Protein AF-A0A6I4ZWT9-F1 (afdb_monomer_lite)

Sequence (231 aa):
MSLKNWKNHFLTFEFEIYEKYSEQIEHFLIKQLSDINSRIDNHIRDLGINDEQEIESLYESMFEEDQENFRNEFPYILRKSLFLTIYAKLEEKLYMYCNYFNNKEGKQIYRNGRDRGLKSYQKYLENYIEFPSHTKEWKSIEHFIVIRNYLIHGGTNLIVKEDNQKILNALKQFPKLIKLSTMTKYGNSPDSMFTFHLNENFCKKFIEYATNLIIMVDEEVEIYDKNLSLK

pLDDT: mean 88.26, std 12.24, range [47.78, 98.25]

Radius of gyration: 23.24 Å; chains: 1; bounding box: 58×49×71 Å

Organism: NCBI:txid462910

Secondary structure (DSSP, 8-state):
--HHHHHHHHHHHHHHHHHHHHHHHHHHHHHHHHHHHHHHHHHHHHHT---HHHHHHHHHHHTHHHHHIIIIIHHHHHHHHHHHHHHHHHHHHHHHHHHHHHHHS----S--TTS-SHHHHHHHHTTTS---TTSHHHHHHHHHHHHHHHHHHS-S--EEETT-HHHHHHHHT-TTTEEEEEEPP-SS--S-EEEEEE-TTHHHHHHHHHHHHHHHHHHHHHHHHHHHHT-

Foldseek 3Di:
DDPLVVVLCVLQVVLVVLLVVLVVLVVVLVVQLVVLVVVLVVVCVVVVPPDPVVSVVCCVPPPVVSNCCSVAVSLQVVLLVSLLVVQVVLQVLLVVVLVVVCVVVVPPPPDDPPQGHDVSSQVSLVVQFPQPCVDPLNVLVVLVVLVNVCSVPVPSFQKDWPVPVSNVVSQVVCCVQKDKDWDDDDDDDPITIIHIGGDSCNSVVNSVSSSVSSSVSVVRVVVSVVVVVVD

Structure (mmCIF, N/CA/C/O backbone):
data_AF-A0A6I4ZWT9-F1
#
_entry.id   AF-A0A6I4ZWT9-F1
#
loop_
_atom_site.group_PDB
_atom_site.id
_atom_site.type_symbol
_atom_site.label_atom_id
_atom_site.label_alt_id
_atom_site.label_comp_id
_atom_site.label_asym_id
_atom_site.label_entity_id
_atom_site.label_seq_id
_atom_site.pdbx_PDB_ins_code
_atom_site.Cartn_x
_atom_site.Cartn_y
_atom_site.Cartn_z
_atom_site.occupancy
_atom_site.B_iso_or_equiv
_atom_site.auth_seq_id
_atom_site.auth_comp_id
_atom_site.auth_asym_id
_atom_site.auth_atom_id
_atom_site.pdbx_PDB_model_num
ATOM 1 N N . MET A 1 1 ? 4.728 -21.654 21.073 1.00 54.97 1 MET A N 1
ATOM 2 C CA . MET A 1 1 ? 4.045 -20.471 20.499 1.00 54.97 1 MET A CA 1
ATOM 3 C C . MET A 1 1 ? 2.881 -20.124 21.421 1.00 54.97 1 MET A C 1
ATOM 5 O O . MET A 1 1 ? 2.159 -21.042 21.782 1.00 54.97 1 MET A O 1
ATOM 9 N N . SER A 1 2 ? 2.758 -18.882 21.903 1.00 73.12 2 SER A N 1
ATOM 10 C CA . SER A 1 2 ? 1.715 -18.498 22.877 1.00 73.12 2 SER A CA 1
ATOM 11 C C . SER A 1 2 ? 0.337 -18.331 22.211 1.00 73.12 2 SER A C 1
ATOM 13 O O . SER A 1 2 ? 0.262 -18.123 21.002 1.00 73.12 2 SER A O 1
ATOM 15 N N . LEU A 1 3 ? -0.754 -18.381 22.989 1.00 63.00 3 LEU A N 1
ATOM 16 C CA . LEU A 1 3 ? -2.124 -18.136 22.499 1.00 63.00 3 LEU A CA 1
ATOM 17 C C . LEU A 1 3 ? -2.266 -16.739 21.859 1.00 63.00 3 LEU A C 1
ATOM 19 O O . LEU A 1 3 ? -2.900 -16.600 20.816 1.00 63.00 3 LEU A O 1
ATOM 23 N N . LYS A 1 4 ? -1.594 -15.729 22.434 1.00 68.69 4 LYS A N 1
ATOM 24 C CA . LYS A 1 4 ? -1.521 -14.366 21.879 1.00 68.69 4 LYS A CA 1
ATOM 25 C C . LYS A 1 4 ? -0.898 -14.360 20.477 1.00 68.69 4 LYS A C 1
ATOM 27 O O . LYS A 1 4 ? -1.411 -13.704 19.579 1.00 68.69 4 LYS A O 1
ATOM 32 N N . ASN A 1 5 ? 0.150 -15.156 20.258 1.00 68.06 5 ASN A N 1
ATOM 33 C CA . ASN A 1 5 ? 0.797 -15.246 18.947 1.00 68.06 5 ASN A CA 1
ATOM 34 C C . ASN A 1 5 ? -0.107 -15.909 17.894 1.00 68.06 5 ASN A C 1
ATOM 36 O O . ASN A 1 5 ? -0.072 -15.504 16.739 1.00 68.06 5 ASN A O 1
ATOM 40 N N . TRP A 1 6 ? -0.932 -16.889 18.280 1.00 68.12 6 TRP A N 1
ATOM 41 C CA . TRP A 1 6 ? -1.900 -17.520 17.372 1.00 68.12 6 TRP A CA 1
ATOM 42 C C . TRP A 1 6 ? -3.031 -16.575 16.970 1.00 68.12 6 TRP A C 1
ATOM 44 O O . TRP A 1 6 ? -3.396 -16.524 15.796 1.00 68.12 6 TRP A O 1
ATOM 54 N N . LYS A 1 7 ? -3.563 -15.807 17.927 1.00 73.00 7 LYS A N 1
ATOM 55 C CA . LYS A 1 7 ? -4.606 -14.813 17.654 1.00 73.00 7 LYS A CA 1
ATOM 56 C C . LYS A 1 7 ? -4.090 -13.729 16.707 1.00 73.00 7 LYS A C 1
ATOM 58 O O . LYS A 1 7 ? -4.718 -13.482 15.681 1.00 73.00 7 LYS A O 1
ATOM 63 N N . ASN A 1 8 ? -2.921 -13.159 17.006 1.00 75.81 8 ASN A N 1
ATOM 64 C CA . ASN A 1 8 ? -2.298 -12.152 16.148 1.00 75.81 8 ASN A CA 1
ATOM 65 C C . ASN A 1 8 ? -2.076 -12.699 14.738 1.00 75.81 8 ASN A C 1
ATOM 67 O O . ASN A 1 8 ? -2.491 -12.063 13.780 1.00 75.81 8 ASN A O 1
ATOM 71 N N . HIS A 1 9 ? -1.530 -13.912 14.617 1.00 72.75 9 HIS A N 1
ATOM 72 C CA . HIS A 1 9 ? -1.339 -14.543 13.316 1.00 72.75 9 HIS A CA 1
ATOM 73 C C . HIS A 1 9 ? -2.655 -14.689 12.537 1.00 72.75 9 HIS A C 1
ATOM 75 O O . HIS A 1 9 ? -2.709 -14.333 11.368 1.00 72.75 9 HIS A O 1
ATOM 81 N N . PHE A 1 10 ? -3.748 -15.131 13.167 1.00 78.00 10 PHE A N 1
ATOM 82 C CA . PHE A 1 10 ? -5.041 -15.240 12.479 1.00 78.00 10 PHE A CA 1
ATOM 83 C C . PHE A 1 10 ? -5.603 -13.875 12.044 1.00 78.00 10 PHE A C 1
ATOM 85 O O . PHE A 1 10 ? -6.181 -13.753 10.963 1.00 78.00 10 PHE A O 1
ATOM 92 N N . LEU A 1 11 ? -5.412 -12.835 12.859 1.00 79.44 11 LEU A N 1
ATOM 93 C CA . LEU A 1 11 ? -5.842 -11.472 12.534 1.00 79.44 11 LEU A CA 1
ATOM 94 C C . LEU A 1 11 ? -5.085 -10.899 11.332 1.00 79.44 11 LEU A C 1
ATOM 96 O O . LEU A 1 11 ? -5.681 -10.182 10.521 1.00 79.44 11 LEU A O 1
ATOM 100 N N . THR A 1 12 ? -3.796 -11.226 11.213 1.00 87.44 12 THR A N 1
ATOM 101 C CA . THR A 1 12 ? -2.868 -10.617 10.252 1.00 87.44 12 THR A CA 1
ATOM 102 C C . THR A 1 12 ? -2.533 -11.515 9.066 1.00 87.44 12 THR A C 1
ATOM 104 O O . THR A 1 12 ? -1.893 -11.052 8.127 1.00 87.44 12 THR A O 1
ATOM 107 N N . PHE A 1 13 ? -3.002 -12.763 9.051 1.00 90.44 13 PHE A N 1
ATOM 108 C CA . PHE A 1 13 ? -2.697 -13.757 8.018 1.00 90.44 13 PHE A CA 1
ATOM 109 C C . PHE A 1 13 ? -2.942 -13.250 6.589 1.00 90.44 13 PHE A C 1
ATOM 111 O O . PHE A 1 13 ? -2.143 -13.475 5.685 1.00 90.44 13 PHE A O 1
ATOM 118 N N . GLU A 1 14 ? -4.031 -12.515 6.370 1.00 90.38 14 GLU A N 1
ATOM 119 C CA . GLU A 1 14 ? -4.341 -11.965 5.047 1.00 90.38 14 GLU A CA 1
ATOM 120 C C . GLU A 1 14 ? -3.332 -10.888 4.621 1.00 90.38 14 GLU A C 1
ATOM 122 O O . GLU A 1 14 ? -2.971 -10.815 3.449 1.00 90.38 14 GLU A O 1
ATOM 127 N N . PHE A 1 15 ? -2.820 -10.093 5.563 1.00 94.81 15 PHE A N 1
ATOM 128 C CA . PHE A 1 15 ? -1.746 -9.138 5.295 1.00 94.81 15 PHE A CA 1
ATOM 129 C C . PHE A 1 15 ? -0.416 -9.838 4.990 1.00 94.81 15 PHE A C 1
ATOM 131 O O . PHE A 1 15 ? 0.284 -9.404 4.079 1.00 94.81 15 PHE A O 1
ATOM 138 N N . GLU A 1 16 ? -0.114 -10.959 5.653 1.00 94.69 16 GLU A N 1
ATOM 139 C CA . GLU A 1 16 ? 1.051 -11.796 5.325 1.00 94.69 16 GLU A CA 1
ATOM 140 C C . GLU A 1 16 ? 0.955 -12.375 3.900 1.00 94.69 16 GLU A C 1
ATOM 142 O O . GLU A 1 16 ? 1.957 -12.467 3.187 1.00 94.69 16 GLU A O 1
ATOM 147 N N . ILE A 1 17 ? -0.250 -12.748 3.448 1.00 95.69 17 ILE A N 1
ATOM 148 C CA . ILE A 1 17 ? -0.476 -13.170 2.056 1.00 95.69 17 ILE A CA 1
ATOM 149 C C . ILE A 1 17 ? -0.174 -12.019 1.095 1.00 95.69 17 ILE A C 1
ATOM 151 O O . ILE A 1 17 ? 0.531 -12.225 0.107 1.00 95.69 17 ILE A O 1
ATOM 155 N N . TYR A 1 18 ? -0.675 -10.811 1.371 1.00 97.25 18 TYR A N 1
ATOM 156 C CA . TYR A 1 18 ? -0.401 -9.655 0.515 1.00 97.25 18 TYR A CA 1
ATOM 157 C C . TYR A 1 18 ? 1.073 -9.257 0.505 1.00 97.25 18 TYR A C 1
ATOM 159 O O . TYR A 1 18 ? 1.563 -8.799 -0.524 1.00 97.25 18 TYR A O 1
ATOM 167 N N . GLU A 1 19 ? 1.790 -9.456 1.608 1.00 96.81 19 GLU A N 1
ATOM 168 C CA . GLU A 1 19 ? 3.230 -9.218 1.669 1.00 96.81 19 GLU A CA 1
ATOM 169 C C . GLU A 1 19 ? 3.982 -10.181 0.746 1.00 96.81 19 GLU A C 1
ATOM 171 O O . GLU A 1 19 ? 4.740 -9.738 -0.119 1.00 96.81 19 GLU A O 1
ATOM 176 N N . LYS A 1 20 ? 3.684 -11.484 0.835 1.00 97.06 20 LYS A N 1
ATOM 177 C CA . LYS A 1 20 ? 4.238 -12.498 -0.078 1.00 97.06 20 LYS A CA 1
ATOM 178 C C . LYS A 1 20 ? 3.868 -12.222 -1.532 1.00 97.06 20 LYS A C 1
ATOM 180 O O . LYS A 1 20 ? 4.691 -12.390 -2.427 1.00 97.06 20 LYS A O 1
ATOM 185 N N . TYR A 1 21 ? 2.638 -11.787 -1.787 1.00 97.81 21 TYR A N 1
ATOM 186 C CA . TYR A 1 21 ? 2.208 -11.435 -3.135 1.00 97.81 21 TYR A CA 1
ATOM 187 C C . TYR A 1 21 ? 2.941 -10.193 -3.665 1.00 97.81 21 TYR A C 1
ATOM 189 O O . TYR A 1 21 ? 3.355 -10.178 -4.823 1.00 97.81 21 TYR A O 1
ATOM 197 N N . SER A 1 22 ? 3.195 -9.194 -2.811 1.00 97.38 22 SER A N 1
ATOM 198 C CA . SER A 1 22 ? 4.056 -8.055 -3.146 1.00 97.38 22 SER A CA 1
ATOM 199 C C . SER A 1 22 ? 5.443 -8.529 -3.571 1.00 97.38 22 SER A C 1
ATOM 201 O O . SER A 1 22 ? 5.968 -8.050 -4.565 1.00 97.38 22 SER A O 1
ATOM 203 N N . GLU A 1 23 ? 6.034 -9.489 -2.860 1.00 97.50 23 GLU A N 1
ATOM 204 C CA . GLU A 1 23 ? 7.345 -10.051 -3.210 1.00 97.50 23 GLU A CA 1
ATOM 205 C C . GLU A 1 23 ? 7.340 -10.778 -4.549 1.00 97.50 23 GLU A C 1
ATOM 207 O O . GLU A 1 23 ? 8.268 -10.620 -5.341 1.00 97.50 23 GLU A O 1
ATOM 212 N N . GLN A 1 24 ? 6.287 -11.546 -4.821 1.00 98.12 24 GLN A N 1
ATOM 213 C CA . GLN A 1 24 ? 6.135 -12.254 -6.089 1.00 98.12 24 GLN A CA 1
ATOM 214 C C . GLN A 1 24 ? 5.988 -11.295 -7.271 1.00 98.12 24 GLN A C 1
ATOM 216 O O . GLN A 1 24 ? 6.585 -11.550 -8.314 1.00 98.12 24 GLN A O 1
ATOM 221 N N . ILE A 1 25 ? 5.255 -10.187 -7.107 1.00 97.75 25 ILE A N 1
ATOM 222 C CA . ILE A 1 25 ? 5.159 -9.129 -8.124 1.00 97.75 25 ILE A CA 1
ATOM 223 C C . ILE A 1 25 ? 6.548 -8.582 -8.456 1.00 97.75 25 ILE A C 1
ATOM 225 O O . ILE A 1 25 ? 6.915 -8.513 -9.626 1.00 97.75 25 ILE A O 1
ATOM 229 N N . GLU A 1 26 ? 7.338 -8.228 -7.445 1.00 97.38 26 GLU A N 1
ATOM 230 C CA . GLU A 1 26 ? 8.659 -7.636 -7.674 1.00 97.38 26 GLU A CA 1
ATOM 231 C C . GLU A 1 26 ? 9.642 -8.645 -8.271 1.00 97.38 26 GLU A C 1
ATOM 233 O O . GLU A 1 26 ? 10.381 -8.319 -9.198 1.00 97.38 26 GLU A O 1
ATOM 238 N N . HIS A 1 27 ? 9.608 -9.898 -7.811 1.00 97.81 27 HIS A N 1
ATOM 239 C CA . HIS A 1 27 ? 10.409 -10.967 -8.402 1.00 97.81 27 HIS A CA 1
ATOM 240 C C . HIS A 1 27 ? 10.048 -11.199 -9.874 1.00 97.81 27 HIS A C 1
ATOM 242 O O . HIS A 1 27 ? 10.938 -11.336 -10.712 1.00 97.81 27 HIS A O 1
ATOM 248 N N . PHE A 1 28 ? 8.752 -11.210 -10.197 1.00 97.94 28 PHE A N 1
ATOM 249 C CA . PHE A 1 28 ? 8.268 -11.327 -11.568 1.00 97.94 28 PHE A CA 1
ATOM 250 C C . PHE A 1 28 ? 8.776 -10.175 -12.443 1.00 97.94 28 PHE A C 1
ATOM 252 O O . PHE A 1 28 ? 9.356 -10.430 -13.493 1.00 97.94 28 PHE A O 1
ATOM 259 N N . LEU A 1 29 ? 8.635 -8.925 -11.992 1.00 96.69 29 LEU A N 1
ATOM 260 C CA . LEU A 1 29 ? 9.088 -7.743 -12.733 1.00 96.69 29 LEU A CA 1
ATOM 261 C C . LEU A 1 29 ? 10.600 -7.765 -12.995 1.00 96.69 29 LEU A C 1
ATOM 263 O O . LEU A 1 29 ? 11.032 -7.557 -14.127 1.00 96.69 29 LEU A O 1
ATOM 267 N N . ILE A 1 30 ? 11.400 -8.075 -11.969 1.00 96.62 30 ILE A N 1
ATOM 268 C CA . ILE A 1 30 ? 12.862 -8.175 -12.089 1.00 96.62 30 ILE A CA 1
ATOM 269 C C . ILE A 1 30 ? 13.247 -9.271 -13.081 1.00 96.62 30 ILE A C 1
ATOM 271 O O . ILE A 1 30 ? 14.103 -9.054 -13.939 1.00 96.62 30 ILE A O 1
ATOM 275 N N . LYS A 1 31 ? 12.610 -10.443 -12.982 1.00 97.75 31 LYS A N 1
ATOM 276 C CA . LYS A 1 31 ? 12.879 -11.562 -13.882 1.00 97.75 31 LYS A CA 1
ATOM 277 C C . LYS A 1 31 ? 12.552 -11.200 -15.329 1.00 97.75 31 LYS A C 1
ATOM 279 O O . LYS A 1 31 ? 13.390 -11.400 -16.196 1.00 97.75 31 LYS A O 1
ATOM 284 N N . GLN A 1 32 ? 11.380 -10.621 -15.583 1.00 97.50 32 GLN A N 1
ATOM 285 C CA . GLN A 1 32 ? 10.973 -10.238 -16.934 1.00 97.50 32 GLN A CA 1
ATOM 286 C C . GLN A 1 32 ? 11.921 -9.204 -17.548 1.00 97.50 32 GLN A C 1
ATOM 288 O O . GLN A 1 32 ? 12.320 -9.357 -18.699 1.00 97.50 32 GLN A O 1
ATOM 293 N N . LEU A 1 33 ? 12.340 -8.198 -16.777 1.00 95.38 33 LEU A N 1
ATOM 294 C CA . LEU A 1 33 ? 13.304 -7.207 -17.252 1.00 95.38 33 LEU A CA 1
ATOM 295 C C . LEU A 1 33 ? 14.679 -7.838 -17.536 1.00 95.38 33 LEU A C 1
ATOM 297 O O . LEU A 1 33 ? 15.310 -7.529 -18.544 1.00 95.38 33 LEU A O 1
ATOM 301 N N . SER A 1 34 ? 15.124 -8.765 -16.683 1.00 96.94 34 SER A N 1
ATOM 302 C CA . SER A 1 34 ? 16.359 -9.532 -16.892 1.00 96.94 34 SER A CA 1
ATOM 303 C C . SER A 1 34 ? 16.297 -10.402 -18.152 1.00 96.94 34 SER A C 1
ATOM 305 O O . SER A 1 34 ? 17.274 -10.477 -18.899 1.00 96.94 34 SER A O 1
ATOM 307 N N . ASP A 1 35 ? 15.159 -11.052 -18.400 1.00 96.88 35 ASP A N 1
ATOM 308 C CA . ASP A 1 35 ? 14.941 -11.892 -19.579 1.00 96.88 35 ASP A CA 1
ATOM 309 C C . ASP A 1 35 ? 14.930 -11.040 -20.862 1.00 96.88 35 ASP A C 1
ATOM 311 O O . ASP A 1 35 ? 15.517 -11.440 -21.868 1.00 96.88 35 ASP A O 1
ATOM 315 N N . ILE A 1 36 ? 14.333 -9.841 -20.826 1.00 94.88 36 ILE A N 1
ATOM 316 C CA . ILE A 1 36 ? 14.367 -8.878 -21.942 1.00 94.88 36 ILE A CA 1
ATOM 317 C C . ILE A 1 36 ? 15.802 -8.426 -22.228 1.00 94.88 36 ILE A C 1
ATOM 319 O O . ILE A 1 36 ? 16.245 -8.522 -23.370 1.00 94.88 36 ILE A O 1
ATOM 323 N N . ASN A 1 37 ? 16.554 -8.010 -21.205 1.00 93.62 37 ASN A N 1
ATOM 324 C CA . ASN A 1 37 ? 17.956 -7.606 -21.369 1.00 93.62 37 ASN A CA 1
ATOM 325 C C . ASN A 1 37 ? 18.806 -8.736 -21.963 1.00 93.62 37 ASN A C 1
ATOM 327 O O . ASN A 1 37 ? 19.561 -8.522 -22.904 1.00 93.62 37 ASN A O 1
ATOM 331 N N . SER A 1 38 ? 18.606 -9.968 -21.489 1.00 95.94 38 SER A N 1
ATOM 332 C CA . SER A 1 38 ? 19.310 -11.137 -22.025 1.00 95.94 38 SER A CA 1
ATOM 333 C C . SER A 1 38 ? 18.956 -11.411 -23.492 1.00 95.94 38 SER A C 1
ATOM 335 O O . SER A 1 38 ? 19.814 -11.828 -24.268 1.00 95.94 38 SER A O 1
ATOM 337 N N . ARG A 1 39 ? 17.698 -11.185 -23.902 1.00 93.81 39 ARG A N 1
ATOM 338 C CA . ARG A 1 39 ? 17.281 -11.303 -25.310 1.00 93.81 39 ARG A CA 1
ATOM 339 C C . ARG A 1 39 ? 17.950 -10.249 -26.186 1.00 93.81 39 ARG A C 1
ATOM 341 O O . ARG A 1 39 ? 18.382 -10.604 -27.278 1.00 93.81 39 ARG A O 1
ATOM 348 N N . ILE A 1 40 ? 18.061 -9.011 -25.706 1.00 92.94 40 ILE A N 1
ATOM 349 C CA . ILE A 1 40 ? 18.766 -7.927 -26.405 1.00 92.94 40 ILE A CA 1
ATOM 350 C C . ILE A 1 40 ? 20.235 -8.309 -26.610 1.00 92.94 40 ILE A C 1
ATOM 352 O O . ILE A 1 40 ? 20.698 -8.357 -27.748 1.00 92.94 40 ILE A O 1
ATOM 356 N N . ASP A 1 41 ? 20.934 -8.682 -25.535 1.00 93.62 41 ASP A N 1
ATOM 357 C CA . ASP A 1 41 ? 22.356 -9.045 -25.579 1.00 93.62 41 ASP A CA 1
ATOM 358 C C . ASP A 1 41 ? 22.634 -10.225 -26.520 1.00 93.62 41 ASP A C 1
ATOM 360 O O . ASP A 1 41 ? 23.619 -10.229 -27.264 1.00 93.62 41 ASP A O 1
ATOM 364 N N . ASN A 1 42 ? 21.767 -11.242 -26.4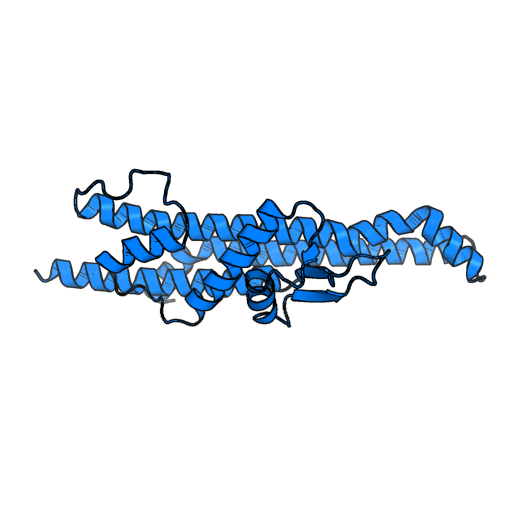98 1.00 94.62 42 ASN A N 1
ATOM 365 C CA . ASN A 1 42 ? 21.882 -12.384 -27.401 1.00 94.62 42 ASN A CA 1
ATOM 366 C C . ASN A 1 42 ? 21.645 -11.969 -28.855 1.00 94.62 42 ASN A C 1
ATOM 368 O O . ASN A 1 42 ? 22.385 -12.407 -29.726 1.00 94.62 42 ASN A O 1
ATOM 372 N N . HIS A 1 43 ? 20.674 -11.094 -29.122 1.00 93.19 43 HIS A N 1
ATOM 373 C CA . HIS A 1 43 ? 20.383 -10.655 -30.485 1.00 93.19 43 HIS A CA 1
ATOM 374 C C . HIS A 1 43 ? 21.514 -9.807 -31.078 1.00 93.19 43 HIS A C 1
ATOM 376 O O . HIS A 1 43 ? 21.920 -10.042 -32.214 1.00 93.19 43 HIS A O 1
ATOM 382 N N . ILE A 1 44 ? 22.083 -8.888 -30.287 1.00 93.56 44 ILE A N 1
ATOM 383 C CA . ILE A 1 44 ? 23.275 -8.110 -30.664 1.00 93.56 44 ILE A CA 1
ATOM 384 C C . ILE A 1 44 ? 24.426 -9.057 -31.028 1.00 93.56 44 ILE A C 1
ATOM 386 O O . ILE A 1 44 ? 25.067 -8.899 -32.069 1.00 93.56 44 ILE A O 1
ATOM 390 N N . ARG A 1 45 ? 24.659 -10.083 -30.199 1.00 94.56 45 ARG A N 1
ATOM 391 C CA . ARG A 1 45 ? 25.720 -11.074 -30.417 1.00 94.56 45 ARG A CA 1
ATOM 392 C C . ARG A 1 45 ? 25.484 -11.935 -31.656 1.00 94.56 45 ARG A C 1
ATOM 394 O O . ARG A 1 45 ? 26.421 -12.129 -32.425 1.00 94.56 45 ARG A O 1
ATOM 401 N N . ASP A 1 46 ? 24.271 -12.448 -31.840 1.00 94.94 46 ASP A N 1
ATOM 402 C CA . ASP A 1 46 ? 23.915 -13.343 -32.947 1.00 94.94 46 ASP A CA 1
ATOM 403 C C . ASP A 1 46 ? 23.998 -12.632 -34.303 1.00 94.94 46 ASP A C 1
ATOM 405 O O . ASP A 1 46 ? 24.399 -13.236 -35.299 1.00 94.94 46 ASP A O 1
ATOM 409 N N . LEU A 1 47 ? 23.669 -11.337 -34.337 1.00 93.19 47 LEU A N 1
ATOM 410 C CA . LEU A 1 47 ? 23.808 -10.495 -35.525 1.00 93.19 47 LEU A CA 1
ATOM 411 C C . LEU A 1 47 ? 25.235 -9.963 -35.727 1.00 93.19 47 LEU A C 1
ATOM 413 O O . LEU A 1 47 ? 25.535 -9.412 -36.784 1.00 93.19 47 LEU A O 1
ATOM 417 N N . GLY A 1 48 ? 26.124 -10.133 -34.744 1.00 93.12 48 GLY A N 1
ATOM 418 C CA . GLY A 1 48 ? 27.486 -9.603 -34.794 1.00 93.12 48 GLY A CA 1
ATOM 419 C C . GLY A 1 48 ? 27.537 -8.074 -34.840 1.00 93.12 48 GLY A C 1
ATOM 420 O O . GLY A 1 48 ? 28.495 -7.518 -35.384 1.00 93.12 48 GLY A O 1
ATOM 421 N N . ILE A 1 49 ? 26.517 -7.404 -34.296 1.00 91.94 49 ILE A N 1
ATOM 422 C CA . ILE A 1 49 ? 26.434 -5.944 -34.266 1.00 91.94 49 ILE A CA 1
ATOM 423 C C . ILE A 1 49 ? 27.460 -5.430 -33.258 1.00 91.94 49 ILE A C 1
ATOM 425 O O . ILE A 1 49 ? 27.461 -5.825 -32.094 1.00 91.94 49 ILE A O 1
ATOM 429 N N . ASN A 1 50 ? 28.336 -4.540 -33.714 1.00 89.56 50 ASN A N 1
ATOM 430 C CA . ASN A 1 50 ? 29.323 -3.867 -32.865 1.00 89.56 50 ASN A CA 1
ATOM 431 C C . ASN A 1 50 ? 29.214 -2.337 -32.945 1.00 89.56 50 ASN A C 1
ATOM 433 O O . ASN A 1 50 ? 29.949 -1.641 -32.247 1.00 89.56 50 ASN A O 1
ATOM 437 N N . ASP A 1 51 ? 28.337 -1.828 -33.812 1.00 94.00 51 ASP A N 1
ATOM 438 C CA . ASP A 1 51 ? 28.084 -0.404 -33.978 1.00 94.00 51 ASP A CA 1
ATOM 439 C C . ASP A 1 51 ? 26.976 0.064 -33.024 1.00 94.00 51 ASP A C 1
ATOM 441 O O . ASP A 1 51 ? 25.934 -0.577 -32.893 1.00 94.00 51 ASP A O 1
ATOM 445 N N . GLU A 1 52 ? 27.211 1.182 -32.338 1.00 91.38 52 GLU A N 1
ATOM 446 C CA . GLU A 1 52 ? 26.302 1.709 -31.315 1.00 91.38 52 GLU A CA 1
ATOM 447 C C . GLU A 1 52 ? 24.973 2.202 -31.911 1.00 91.38 52 GLU A C 1
ATOM 449 O O . GLU A 1 52 ? 23.928 2.012 -31.292 1.00 91.38 52 GLU A O 1
ATOM 454 N N . GLN A 1 53 ? 24.982 2.753 -33.132 1.00 93.06 53 GLN A N 1
ATOM 455 C CA . GLN A 1 53 ? 23.761 3.231 -33.794 1.00 93.06 53 GLN A CA 1
ATOM 456 C C . GLN A 1 53 ? 22.888 2.062 -34.257 1.00 93.06 53 GLN A C 1
ATOM 458 O O . GLN A 1 53 ? 21.662 2.125 -34.169 1.00 93.06 53 GLN A O 1
ATOM 463 N N . GLU A 1 54 ? 23.505 0.971 -34.714 1.00 91.44 54 GLU A N 1
ATOM 464 C CA . GLU A 1 54 ? 22.785 -0.266 -35.034 1.00 91.44 54 GLU A CA 1
ATOM 465 C C . GLU A 1 54 ? 22.166 -0.912 -33.782 1.00 91.44 54 GLU A C 1
ATOM 467 O O . GLU A 1 54 ? 21.040 -1.410 -33.847 1.00 91.44 54 GLU A O 1
ATOM 472 N N . ILE A 1 55 ? 22.852 -0.863 -32.631 1.00 91.19 55 ILE A N 1
ATOM 473 C CA . ILE A 1 55 ? 22.305 -1.331 -31.344 1.00 91.19 55 ILE A CA 1
ATOM 474 C C . ILE A 1 55 ? 21.104 -0.480 -30.921 1.00 91.19 55 ILE A C 1
ATOM 476 O O . ILE A 1 55 ? 20.078 -1.035 -30.523 1.00 91.19 55 ILE A O 1
ATOM 480 N N . GLU A 1 56 ? 21.213 0.846 -31.009 1.00 91.38 56 GLU A N 1
ATOM 481 C CA . GLU A 1 56 ? 20.128 1.768 -30.659 1.00 91.38 56 GLU A CA 1
ATOM 482 C C . GLU A 1 56 ? 18.909 1.563 -31.570 1.00 91.38 56 GLU A C 1
ATOM 484 O O . GLU A 1 56 ? 17.796 1.376 -31.082 1.00 91.38 56 GLU A O 1
ATOM 489 N N . SER A 1 57 ? 19.115 1.456 -32.886 1.00 91.88 57 SER A N 1
ATOM 490 C CA . SER A 1 57 ? 18.029 1.188 -33.836 1.00 91.88 57 SER A CA 1
ATOM 491 C C . SER A 1 57 ? 17.359 -0.173 -33.601 1.00 91.88 57 SER A C 1
ATOM 493 O O . SER A 1 57 ? 16.132 -0.295 -33.695 1.00 91.88 57 SER A O 1
ATOM 495 N N . LEU A 1 58 ? 18.133 -1.208 -33.259 1.00 89.81 58 LEU A N 1
ATOM 496 C CA . LEU A 1 58 ? 17.592 -2.509 -32.868 1.00 89.81 58 LEU A CA 1
ATOM 497 C C . LEU A 1 58 ? 16.750 -2.403 -31.589 1.00 89.81 58 LEU A C 1
ATOM 499 O O . LEU A 1 58 ? 15.661 -2.975 -31.512 1.00 89.81 58 LEU A O 1
ATOM 503 N N . TYR A 1 59 ? 17.253 -1.683 -30.587 1.00 90.50 59 TYR A N 1
ATOM 504 C CA . TYR A 1 59 ? 16.549 -1.452 -29.333 1.00 90.50 59 TYR A CA 1
ATOM 505 C C . TYR A 1 59 ? 15.197 -0.769 -29.574 1.00 90.50 59 TYR A C 1
ATOM 507 O O . TYR A 1 59 ? 14.169 -1.325 -29.184 1.00 90.50 59 TYR A O 1
ATOM 515 N N . GLU A 1 60 ? 15.189 0.367 -30.274 1.00 91.88 60 GLU A N 1
ATOM 516 C CA . GLU A 1 60 ? 13.976 1.132 -30.599 1.00 91.88 60 GLU A CA 1
ATOM 517 C C . GLU A 1 60 ? 12.961 0.288 -31.382 1.00 91.88 60 GLU A C 1
ATOM 519 O O . GLU A 1 60 ? 11.769 0.278 -31.084 1.00 91.88 60 GLU A O 1
ATOM 524 N N . SER A 1 61 ? 13.427 -0.478 -32.372 1.00 90.75 61 SER A N 1
ATOM 525 C CA . SER A 1 61 ? 12.531 -1.221 -33.263 1.00 90.75 61 SER A CA 1
ATOM 526 C C . SER A 1 61 ? 11.950 -2.504 -32.665 1.00 90.75 61 SER A C 1
ATOM 528 O O . SER A 1 61 ? 10.880 -2.935 -33.101 1.00 90.75 61 SER A O 1
ATOM 530 N N . MET A 1 62 ? 12.636 -3.143 -31.711 1.00 89.50 62 MET A N 1
ATOM 531 C CA . MET A 1 62 ? 12.270 -4.491 -31.256 1.00 89.50 62 MET A CA 1
ATOM 532 C C . MET A 1 62 ? 12.035 -4.633 -29.754 1.00 89.50 62 MET A C 1
ATOM 534 O O . MET A 1 62 ? 11.379 -5.595 -29.349 1.00 89.50 62 MET A O 1
ATOM 538 N N . PHE A 1 63 ? 12.581 -3.743 -28.924 1.00 90.81 63 PHE A N 1
ATOM 539 C CA . PHE A 1 63 ? 12.656 -3.974 -27.478 1.00 90.81 63 PHE A CA 1
ATOM 540 C C . PHE A 1 63 ? 12.250 -2.783 -26.608 1.00 90.81 63 PHE A C 1
ATOM 542 O O . PHE A 1 63 ? 11.979 -2.996 -25.426 1.00 90.81 63 PHE A O 1
ATOM 549 N N . GLU A 1 64 ? 12.183 -1.568 -27.156 1.00 92.12 64 GLU A N 1
ATOM 550 C CA . GLU A 1 64 ? 11.843 -0.354 -26.407 1.00 92.12 64 GLU A CA 1
ATOM 551 C C . GLU A 1 64 ? 10.491 -0.479 -25.698 1.00 92.12 64 GLU A C 1
ATOM 553 O O . GLU A 1 64 ? 10.414 -0.246 -24.494 1.00 92.12 64 GLU A O 1
ATOM 558 N N . GLU A 1 65 ? 9.444 -0.916 -26.404 1.00 92.44 65 GLU A N 1
ATOM 559 C CA . GLU A 1 65 ? 8.102 -1.058 -25.826 1.00 92.44 65 GLU A CA 1
ATOM 560 C C . GLU A 1 65 ? 8.079 -2.068 -24.665 1.00 92.44 65 GLU A C 1
ATOM 562 O O . GLU A 1 65 ? 7.550 -1.776 -23.591 1.00 92.44 65 GLU A O 1
ATOM 567 N N . ASP A 1 66 ? 8.683 -3.246 -24.850 1.00 92.50 66 ASP A N 1
ATOM 568 C CA . ASP A 1 66 ? 8.773 -4.275 -23.809 1.00 92.50 66 ASP A CA 1
ATOM 569 C C . ASP A 1 66 ? 9.547 -3.753 -22.587 1.00 92.50 66 ASP A C 1
ATOM 571 O O . ASP A 1 66 ? 9.105 -3.917 -21.444 1.00 92.50 66 ASP A O 1
ATOM 575 N N . GLN A 1 67 ? 10.691 -3.096 -22.804 1.00 92.50 67 GLN A N 1
ATOM 576 C CA . GLN A 1 67 ? 11.471 -2.515 -21.715 1.00 92.50 67 GLN A CA 1
ATOM 577 C C . GLN A 1 67 ? 10.703 -1.426 -20.975 1.00 92.50 67 GLN A C 1
ATOM 579 O O . GLN A 1 67 ? 10.657 -1.456 -19.745 1.00 92.50 67 GLN A O 1
ATOM 584 N N . GLU A 1 68 ? 10.090 -0.488 -21.692 1.00 90.25 68 GLU A N 1
ATOM 585 C CA . GLU A 1 68 ? 9.340 0.615 -21.096 1.00 90.25 68 GLU A CA 1
ATOM 586 C C . GLU A 1 68 ? 8.155 0.088 -20.276 1.00 90.25 68 GLU 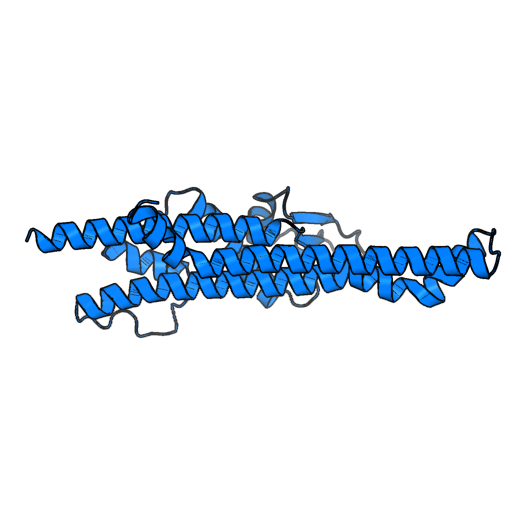A C 1
ATOM 588 O O . GLU A 1 68 ? 7.965 0.475 -19.116 1.00 90.25 68 GLU A O 1
ATOM 593 N N . ASN A 1 69 ? 7.432 -0.899 -20.813 1.00 92.69 69 ASN A N 1
ATOM 594 C CA . ASN A 1 69 ? 6.326 -1.548 -20.120 1.00 92.69 69 ASN A CA 1
ATOM 595 C C . ASN A 1 69 ? 6.773 -2.221 -18.815 1.00 92.69 69 ASN A C 1
ATOM 597 O O . ASN A 1 69 ? 6.170 -1.997 -17.763 1.00 92.69 69 ASN A O 1
ATOM 601 N N . PHE A 1 70 ? 7.841 -3.025 -18.835 1.00 93.69 70 PHE A N 1
ATOM 602 C CA . PHE A 1 70 ? 8.307 -3.733 -17.635 1.00 93.69 70 PHE A CA 1
ATOM 603 C C . PHE A 1 70 ? 9.089 -2.854 -16.656 1.00 93.69 70 PHE A C 1
ATOM 605 O O . PHE A 1 70 ? 9.165 -3.183 -15.469 1.00 93.69 70 PHE A O 1
ATOM 612 N N . ARG A 1 71 ? 9.638 -1.728 -17.113 1.00 90.69 71 ARG A N 1
ATOM 613 C CA . ARG A 1 71 ? 10.371 -0.780 -16.270 1.00 90.69 71 ARG A CA 1
ATOM 614 C C . ARG A 1 71 ? 9.454 0.223 -15.579 1.00 90.69 71 ARG A C 1
ATOM 616 O O . ARG A 1 71 ? 9.718 0.563 -14.423 1.00 90.69 71 ARG A O 1
ATOM 623 N N . ASN A 1 72 ? 8.395 0.674 -16.251 1.00 88.38 72 ASN A N 1
ATOM 624 C CA . ASN A 1 72 ? 7.578 1.796 -15.793 1.00 88.38 72 ASN A CA 1
ATOM 625 C C . ASN A 1 72 ? 6.092 1.434 -15.643 1.00 88.38 72 ASN A C 1
ATOM 627 O O . ASN A 1 72 ? 5.565 1.500 -14.526 1.00 88.38 72 ASN A O 1
ATOM 631 N N . GLU A 1 73 ? 5.428 1.006 -16.718 1.00 89.88 73 GLU A N 1
ATOM 632 C CA . GLU A 1 73 ? 3.963 0.860 -16.745 1.00 89.88 73 GLU A CA 1
ATOM 633 C C . GLU A 1 73 ? 3.449 -0.306 -15.887 1.00 89.88 73 GLU A C 1
ATOM 635 O O . GLU A 1 73 ? 2.604 -0.129 -15.003 1.00 89.88 73 GLU A O 1
ATOM 640 N N . PHE A 1 74 ? 3.981 -1.512 -16.081 1.00 94.06 74 PHE A N 1
ATOM 641 C CA . PHE A 1 74 ? 3.556 -2.696 -15.335 1.00 94.06 74 PHE A CA 1
ATOM 642 C C . PHE A 1 74 ? 3.889 -2.619 -13.843 1.00 94.06 74 PHE A C 1
ATOM 644 O O . PHE A 1 74 ? 2.989 -2.902 -13.044 1.00 94.06 74 PHE A O 1
ATOM 651 N N . PRO A 1 75 ? 5.094 -2.185 -13.411 1.00 93.69 75 PRO A N 1
ATOM 652 C CA . PRO A 1 75 ? 5.350 -1.931 -11.997 1.00 93.69 75 PRO A CA 1
ATOM 653 C C . PRO A 1 75 ? 4.332 -0.972 -11.385 1.00 93.69 75 PRO A C 1
ATOM 655 O O . PRO A 1 75 ? 3.815 -1.232 -10.297 1.00 93.69 75 PRO A O 1
ATOM 658 N N . TYR A 1 76 ? 3.994 0.111 -12.088 1.00 90.50 76 TYR A N 1
ATOM 659 C CA . TYR A 1 76 ? 2.993 1.059 -11.617 1.00 90.50 76 TYR A CA 1
ATOM 660 C C . TYR A 1 76 ? 1.615 0.405 -11.460 1.00 90.50 76 TYR A C 1
ATOM 662 O O . TYR A 1 76 ? 1.026 0.478 -10.376 1.00 90.50 76 TYR A O 1
ATOM 670 N N . ILE A 1 77 ? 1.114 -0.260 -12.504 1.00 92.19 77 ILE A N 1
ATOM 671 C CA . ILE A 1 77 ? -0.207 -0.902 -12.506 1.00 92.19 77 ILE A CA 1
ATOM 672 C C . ILE A 1 77 ? -0.304 -1.948 -11.394 1.00 92.19 77 ILE A C 1
ATOM 674 O O . ILE A 1 77 ? -1.274 -1.944 -10.628 1.00 92.19 77 ILE A O 1
ATOM 678 N N . LEU A 1 78 ? 0.699 -2.819 -11.270 1.00 95.81 78 LEU A N 1
ATOM 679 C CA . LEU A 1 78 ? 0.705 -3.906 -10.292 1.00 95.81 78 LEU A CA 1
ATOM 680 C C . LEU A 1 78 ? 0.778 -3.372 -8.859 1.00 95.81 78 LEU A C 1
ATOM 682 O O . LEU A 1 78 ? -0.052 -3.744 -8.027 1.00 95.81 78 LEU A O 1
ATOM 686 N N . ARG A 1 79 ? 1.697 -2.438 -8.573 1.00 95.25 79 ARG A N 1
ATOM 687 C CA . ARG A 1 79 ? 1.837 -1.835 -7.236 1.00 95.25 79 ARG A CA 1
ATOM 688 C C . ARG A 1 79 ? 0.599 -1.031 -6.848 1.00 95.25 79 ARG A C 1
ATOM 690 O O . ARG A 1 79 ? 0.128 -1.146 -5.719 1.00 95.25 79 ARG A O 1
ATOM 697 N N . LYS A 1 80 ? 0.027 -0.253 -7.774 1.00 94.50 80 LYS A N 1
ATOM 698 C CA . LYS A 1 80 ? -1.226 0.486 -7.548 1.00 94.50 80 LYS A CA 1
ATOM 699 C C . LYS A 1 80 ? -2.374 -0.466 -7.230 1.00 94.50 80 LYS A C 1
ATOM 701 O O . LYS A 1 80 ? -3.079 -0.257 -6.246 1.00 94.50 80 LYS A O 1
ATOM 706 N N . SER A 1 81 ? -2.559 -1.503 -8.042 1.00 95.69 81 SER A N 1
ATOM 707 C CA . SER A 1 81 ? -3.650 -2.469 -7.872 1.00 95.69 81 SER A CA 1
ATOM 708 C C . SER A 1 81 ? -3.531 -3.217 -6.546 1.00 95.69 81 SER A C 1
ATOM 710 O O . SER A 1 81 ? -4.514 -3.344 -5.811 1.00 95.69 81 SER A O 1
ATOM 712 N N . LEU A 1 82 ? -2.314 -3.636 -6.193 1.00 97.44 82 LEU A N 1
ATOM 713 C CA . LEU A 1 82 ? -2.035 -4.260 -4.907 1.00 97.44 82 LEU A CA 1
ATOM 714 C C . LEU A 1 82 ? -2.329 -3.305 -3.744 1.00 97.44 82 LEU A C 1
ATOM 716 O O . LEU A 1 82 ? -3.064 -3.669 -2.828 1.00 97.44 82 LEU A O 1
ATOM 720 N N . PHE A 1 83 ? -1.832 -2.068 -3.797 1.00 97.62 83 PHE A N 1
ATOM 721 C CA . PHE A 1 83 ? -2.093 -1.073 -2.758 1.00 97.62 83 PHE A CA 1
ATOM 722 C C . PHE A 1 83 ? -3.593 -0.847 -2.532 1.00 97.62 83 PHE A C 1
ATOM 724 O O . PHE A 1 83 ? -4.053 -0.871 -1.391 1.00 97.62 83 PHE A O 1
ATOM 731 N N . LEU A 1 84 ? -4.370 -0.674 -3.606 1.00 96.31 84 LEU A N 1
ATOM 732 C CA . LEU A 1 84 ? -5.820 -0.494 -3.510 1.00 96.31 84 LEU A CA 1
ATOM 733 C C . LEU A 1 84 ? -6.518 -1.718 -2.902 1.00 96.31 84 LEU A C 1
ATOM 735 O O . LEU A 1 84 ? -7.449 -1.557 -2.112 1.00 96.31 84 LEU A O 1
ATOM 739 N N . THR A 1 85 ? -6.039 -2.920 -3.221 1.00 97.44 85 THR A N 1
ATOM 740 C CA . THR A 1 85 ? -6.551 -4.178 -2.662 1.00 97.44 85 THR A CA 1
ATOM 741 C C . THR A 1 85 ? -6.285 -4.267 -1.157 1.00 97.44 85 THR A C 1
ATOM 743 O O . THR A 1 85 ? -7.207 -4.506 -0.378 1.00 97.44 85 THR A O 1
ATOM 746 N N . ILE A 1 86 ? -5.050 -3.995 -0.719 1.00 97.81 86 ILE A N 1
ATOM 747 C CA . ILE A 1 86 ? -4.680 -4.004 0.707 1.00 97.81 86 ILE A CA 1
ATOM 748 C C . ILE A 1 86 ? -5.456 -2.921 1.466 1.00 97.81 86 ILE A C 1
ATOM 750 O O . ILE A 1 86 ? -5.917 -3.145 2.584 1.00 97.81 86 ILE A O 1
ATOM 754 N N . TYR A 1 87 ? -5.633 -1.746 0.857 1.00 97.62 87 TYR A N 1
ATOM 755 C CA . TYR A 1 87 ? -6.382 -0.643 1.453 1.00 97.62 87 TYR A CA 1
ATOM 756 C C . TYR A 1 87 ? -7.848 -1.026 1.682 1.00 97.62 87 TYR A C 1
ATOM 758 O O . TYR A 1 87 ? -8.365 -0.840 2.783 1.00 97.62 87 TYR A O 1
ATOM 766 N N . ALA A 1 88 ? -8.498 -1.621 0.676 1.00 95.69 88 ALA A N 1
ATOM 767 C CA . ALA A 1 88 ? -9.860 -2.134 0.811 1.00 95.69 88 ALA A CA 1
ATOM 768 C C . ALA A 1 88 ? -9.953 -3.208 1.906 1.00 95.69 88 ALA A C 1
ATOM 770 O O . ALA A 1 88 ? -10.933 -3.253 2.649 1.00 95.69 88 ALA A O 1
ATOM 771 N N . LYS A 1 89 ? -8.909 -4.032 2.061 1.00 96.00 89 LYS A N 1
ATOM 772 C CA . LYS A 1 89 ? -8.868 -5.026 3.130 1.00 96.00 89 LYS A CA 1
ATOM 773 C C . LYS A 1 89 ? -8.799 -4.404 4.523 1.00 96.00 89 LYS A C 1
ATOM 775 O O . LYS A 1 89 ? -9.501 -4.851 5.428 1.00 96.00 89 LYS A O 1
ATOM 780 N N . LEU A 1 90 ? -7.981 -3.370 4.704 1.00 96.88 90 LEU A N 1
ATOM 781 C CA . LEU A 1 90 ? -7.939 -2.622 5.960 1.00 96.88 90 LEU A CA 1
ATOM 782 C C . LEU A 1 90 ? -9.309 -1.996 6.277 1.00 96.88 90 LEU A C 1
ATOM 784 O O . LEU A 1 90 ? -9.767 -2.066 7.417 1.00 96.88 90 LEU A O 1
ATOM 788 N N . GLU A 1 91 ? -9.979 -1.429 5.269 1.00 95.00 91 GLU A N 1
ATOM 789 C CA . GLU A 1 91 ? -11.342 -0.901 5.414 1.00 95.00 91 GLU A CA 1
ATOM 790 C C . GLU A 1 91 ? -12.330 -1.978 5.865 1.00 95.00 91 GLU A C 1
ATOM 792 O O . GLU A 1 91 ? -13.089 -1.747 6.805 1.00 95.00 91 GLU A O 1
ATOM 797 N N . GLU A 1 92 ? -12.289 -3.162 5.253 1.00 93.50 92 GLU A N 1
ATOM 798 C CA . GLU A 1 92 ? -13.119 -4.298 5.653 1.00 93.50 92 GLU A CA 1
ATOM 799 C C . GLU A 1 92 ? -12.873 -4.695 7.116 1.00 93.50 92 GLU A C 1
ATOM 801 O O . GLU A 1 92 ? -13.827 -4.849 7.877 1.00 93.50 92 GLU A O 1
ATOM 806 N N . LYS A 1 93 ? -11.611 -4.810 7.548 1.00 94.19 93 LYS A N 1
ATOM 807 C CA . LYS A 1 93 ? -11.277 -5.184 8.933 1.00 94.19 93 LYS A CA 1
ATOM 808 C C . LYS A 1 93 ? -11.809 -4.172 9.949 1.00 94.19 93 LYS A C 1
ATOM 810 O O . LYS A 1 93 ? -12.445 -4.567 10.924 1.00 94.19 93 LYS A O 1
ATOM 815 N N . LEU A 1 94 ? -11.613 -2.871 9.720 1.00 94.38 94 LEU A N 1
ATOM 816 C CA . LEU A 1 94 ? -12.166 -1.843 10.611 1.00 94.38 94 LEU A CA 1
ATOM 817 C C . LEU A 1 94 ? -13.699 -1.828 10.590 1.00 94.38 94 LEU A C 1
ATOM 819 O O . LEU A 1 94 ? -14.334 -1.639 11.629 1.00 94.38 94 LEU A O 1
ATOM 823 N N . TYR A 1 95 ? -14.302 -2.081 9.430 1.00 92.06 95 TYR A N 1
ATOM 824 C CA . TYR A 1 95 ? -15.746 -2.227 9.310 1.00 92.06 95 TYR A CA 1
ATOM 825 C C . TYR A 1 95 ? -16.284 -3.411 10.127 1.00 92.06 95 TYR A C 1
ATOM 827 O O . TYR A 1 95 ? -17.324 -3.282 10.773 1.00 92.06 95 TYR A O 1
ATOM 835 N N . MET A 1 96 ? -15.574 -4.542 10.166 1.00 91.62 96 MET A N 1
ATOM 836 C CA . MET A 1 96 ? -15.957 -5.689 10.995 1.00 91.62 96 MET A CA 1
ATOM 837 C C . MET A 1 96 ? -15.996 -5.335 12.487 1.00 91.62 96 MET A C 1
ATOM 839 O O . MET A 1 96 ? -16.954 -5.711 13.161 1.00 91.62 96 MET A O 1
ATOM 843 N N . TYR A 1 97 ? -15.033 -4.556 12.993 1.00 93.25 97 TYR A N 1
ATOM 844 C CA . TYR A 1 97 ? -15.089 -4.051 14.372 1.00 93.25 97 TYR A CA 1
ATOM 845 C C . TYR A 1 97 ? -16.270 -3.104 14.592 1.00 93.25 97 TYR A C 1
ATOM 847 O O . TYR A 1 97 ? -16.952 -3.188 15.612 1.00 93.25 97 TYR A O 1
ATOM 855 N N . CYS A 1 98 ? -16.580 -2.243 13.619 1.00 90.88 98 CYS A N 1
ATOM 856 C CA . CYS A 1 98 ? -17.766 -1.393 13.712 1.00 90.88 98 CYS A CA 1
ATOM 857 C C . CYS A 1 98 ? -19.048 -2.239 13.820 1.00 90.88 98 CYS A C 1
ATOM 859 O O . CYS A 1 98 ? -19.900 -1.986 14.671 1.00 90.88 98 CYS A O 1
ATOM 861 N N . ASN A 1 99 ? -19.167 -3.286 12.997 1.00 88.12 99 ASN A N 1
ATOM 862 C CA . ASN A 1 99 ? -20.292 -4.220 13.042 1.00 88.12 99 ASN A CA 1
ATOM 863 C C . ASN A 1 99 ? -20.367 -4.990 14.365 1.00 88.12 99 ASN A C 1
ATOM 865 O O . ASN A 1 99 ? -21.468 -5.217 14.865 1.00 88.12 99 ASN A O 1
ATOM 869 N N . TYR A 1 100 ? -19.222 -5.378 14.932 1.00 90.81 100 TYR A N 1
ATOM 870 C CA . TYR A 1 100 ? -19.152 -6.027 16.239 1.00 90.81 100 TYR A CA 1
ATOM 871 C C . TYR A 1 100 ? -19.841 -5.177 17.318 1.00 90.81 100 TYR A C 1
ATOM 873 O O . TYR A 1 100 ? -20.787 -5.649 17.952 1.00 90.81 100 TYR A O 1
ATOM 881 N N . PHE A 1 101 ? -19.462 -3.902 17.453 1.00 89.88 101 PHE A N 1
ATOM 882 C CA . PHE A 1 101 ? -20.088 -2.992 18.421 1.00 89.88 101 PHE A CA 1
ATOM 883 C C . PHE A 1 101 ? -21.555 -2.688 18.097 1.00 89.88 101 PHE A C 1
ATOM 885 O O . PHE A 1 101 ? -22.398 -2.680 18.993 1.00 89.88 101 PHE A O 1
ATOM 892 N N . ASN A 1 102 ? -21.893 -2.516 16.817 1.00 87.00 102 ASN A N 1
ATOM 893 C CA . ASN A 1 102 ? -23.271 -2.283 16.377 1.00 87.00 102 ASN A CA 1
ATOM 894 C C . ASN A 1 102 ? -24.207 -3.441 16.778 1.00 87.00 102 ASN A C 1
ATOM 896 O O . ASN A 1 102 ? -25.334 -3.208 17.214 1.00 87.00 102 ASN A O 1
ATOM 900 N N . ASN A 1 103 ? -23.736 -4.687 16.661 1.00 85.25 103 ASN A N 1
ATOM 901 C CA . ASN A 1 103 ? -24.493 -5.872 17.065 1.00 85.25 103 ASN A CA 1
ATOM 902 C C . ASN A 1 103 ? -24.583 -6.008 18.588 1.00 85.25 103 ASN A C 1
ATOM 904 O O . ASN A 1 103 ? -25.638 -6.373 19.103 1.00 85.25 103 ASN A O 1
ATOM 908 N N . LYS A 1 104 ? -23.497 -5.700 19.302 1.00 84.56 104 LYS A N 1
ATOM 909 C CA . LYS A 1 104 ? -23.419 -5.823 20.762 1.00 84.56 104 LYS A CA 1
ATOM 910 C C . LYS A 1 104 ? -24.331 -4.833 21.490 1.00 84.56 104 LYS A C 1
ATOM 912 O O . LYS A 1 104 ? -24.976 -5.195 22.465 1.00 84.56 104 LYS A O 1
ATOM 917 N N . GLU A 1 105 ? -24.436 -3.613 20.975 1.00 80.44 105 GLU A N 1
ATOM 918 C CA . GLU A 1 105 ? -25.218 -2.532 21.587 1.00 80.44 105 GLU A CA 1
ATOM 919 C C . GLU A 1 105 ? -26.681 -2.484 21.123 1.00 80.44 105 GLU A C 1
ATOM 921 O O . GLU A 1 105 ? -27.458 -1.658 21.601 1.00 80.44 105 GLU A O 1
ATOM 926 N N . GLY A 1 106 ? -27.065 -3.302 20.136 1.00 68.94 106 GLY A N 1
ATOM 927 C CA . GLY A 1 106 ? -28.412 -3.288 19.554 1.00 68.94 106 GLY A CA 1
ATOM 928 C C . GLY A 1 106 ? -28.794 -1.972 18.855 1.00 68.94 106 GLY A C 1
ATOM 929 O O . GLY A 1 106 ? -29.955 -1.782 18.487 1.00 68.94 106 GLY A O 1
ATOM 930 N N . LYS A 1 107 ? -27.845 -1.048 18.651 1.00 64.75 107 LYS A N 1
ATOM 931 C CA . LYS A 1 107 ? -28.071 0.248 17.998 1.00 64.75 107 LYS A CA 1
ATOM 932 C C . LYS A 1 107 ? -27.605 0.179 16.548 1.00 64.75 107 LYS A C 1
ATOM 934 O O . LYS A 1 107 ? -26.420 0.014 16.309 1.00 64.75 107 LYS A O 1
ATOM 939 N N . GLN A 1 108 ? -28.513 0.383 15.588 1.00 58.62 108 GLN A N 1
ATOM 940 C CA . GLN A 1 108 ? -28.210 0.469 14.147 1.00 58.62 108 GLN A CA 1
ATOM 941 C C . GLN A 1 108 ? -27.588 1.818 13.748 1.00 58.62 108 GLN A C 1
ATOM 943 O O . GLN A 1 108 ? -28.135 2.545 12.918 1.00 58.62 108 GLN A O 1
ATOM 948 N N . ILE A 1 109 ? -26.459 2.191 14.340 1.00 58.00 109 ILE A N 1
ATOM 949 C CA . ILE A 1 109 ? -25.847 3.495 14.043 1.00 58.00 109 ILE A CA 1
ATOM 950 C C . ILE A 1 109 ? -25.180 3.462 12.659 1.00 58.00 109 ILE A C 1
ATOM 952 O O . ILE A 1 109 ? -25.235 4.440 11.914 1.00 58.00 109 ILE A O 1
ATOM 956 N N . TYR A 1 110 ? -24.626 2.316 12.251 1.00 59.22 110 TYR A N 1
ATOM 957 C CA . TYR A 1 110 ? -23.840 2.212 11.022 1.00 59.22 110 TYR A CA 1
ATOM 958 C C . TYR A 1 110 ? -24.666 1.704 9.820 1.00 59.22 110 TYR A C 1
ATOM 960 O O . TYR A 1 110 ? -24.389 0.647 9.256 1.00 59.22 110 TYR A O 1
ATOM 968 N N . ARG A 1 111 ? -25.733 2.420 9.423 1.00 54.28 111 ARG A N 1
ATOM 969 C CA . ARG A 1 111 ? -26.578 2.030 8.262 1.00 54.28 111 ARG A CA 1
ATOM 970 C C . ARG A 1 111 ? -26.511 2.938 7.036 1.00 54.28 111 ARG A C 1
ATOM 972 O O . ARG A 1 111 ? -26.916 2.511 5.956 1.00 54.28 111 ARG A O 1
ATOM 979 N N . ASN A 1 112 ? -25.945 4.137 7.129 1.00 51.72 112 ASN A N 1
ATOM 980 C CA . ASN A 1 112 ? -25.936 5.056 5.992 1.00 51.72 112 ASN A CA 1
ATOM 981 C C . ASN A 1 112 ? -24.605 4.988 5.239 1.00 51.72 112 ASN A C 1
ATOM 983 O O . ASN A 1 112 ? -23.605 5.562 5.652 1.00 51.72 112 ASN A O 1
ATOM 987 N N . GLY A 1 113 ? -24.606 4.318 4.081 1.00 51.62 113 GLY A N 1
ATOM 988 C CA . GLY A 1 113 ? -23.444 4.152 3.194 1.00 51.62 113 GLY A CA 1
ATOM 989 C C . GLY A 1 113 ? -22.832 5.436 2.612 1.00 51.62 113 GLY A C 1
ATOM 990 O O . GLY A 1 113 ? -22.000 5.331 1.717 1.00 51.62 113 GLY A O 1
ATOM 991 N N . ARG A 1 114 ? -23.229 6.622 3.096 1.00 50.16 114 ARG A N 1
ATOM 992 C CA . ARG A 1 114 ? -22.653 7.921 2.716 1.00 50.16 114 ARG A CA 1
ATOM 993 C C . ARG A 1 114 ? -21.365 8.243 3.482 1.00 50.16 114 ARG A C 1
ATOM 995 O O . ARG A 1 114 ? -20.520 8.927 2.924 1.00 50.16 114 ARG A O 1
ATOM 1002 N N . ASP A 1 115 ? -21.174 7.673 4.677 1.00 57.50 115 ASP A N 1
ATOM 1003 C CA . ASP A 1 115 ? -19.984 7.884 5.516 1.00 57.50 115 ASP A CA 1
ATOM 1004 C C . ASP A 1 115 ? -19.122 6.614 5.600 1.00 57.50 115 ASP A C 1
ATOM 1006 O O . ASP A 1 115 ? -18.839 6.098 6.683 1.00 57.50 115 ASP A O 1
ATOM 1010 N N . ARG A 1 116 ? -18.717 6.072 4.446 1.00 71.06 116 ARG A N 1
ATOM 1011 C CA . ARG A 1 116 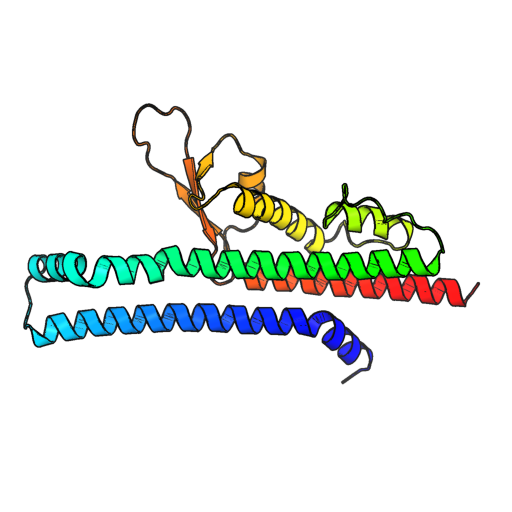? -17.816 4.910 4.375 1.00 71.06 116 ARG A CA 1
ATOM 1012 C C . ARG A 1 116 ? -16.352 5.334 4.303 1.00 71.06 116 ARG A C 1
ATOM 1014 O O . ARG A 1 116 ? -16.018 6.341 3.685 1.00 71.06 116 ARG A O 1
ATOM 1021 N N . GLY A 1 117 ? -15.497 4.514 4.906 1.00 86.75 117 GLY A N 1
ATOM 1022 C CA . GLY A 1 117 ? -14.046 4.607 4.802 1.00 86.75 117 GLY A CA 1
ATOM 1023 C C . GLY A 1 117 ? -13.345 4.779 6.144 1.00 86.75 117 GLY A C 1
ATOM 1024 O O . GLY A 1 117 ? -13.975 5.038 7.171 1.00 86.75 117 GLY A O 1
ATOM 1025 N N . LEU A 1 118 ? -12.018 4.643 6.122 1.00 93.94 118 LEU A N 1
ATOM 1026 C CA . LEU A 1 118 ? -11.184 4.547 7.329 1.00 93.94 118 LEU A CA 1
ATOM 1027 C C . LEU A 1 118 ? -11.463 5.636 8.378 1.00 93.94 118 LEU A C 1
ATOM 1029 O O . LEU A 1 118 ? -11.595 5.317 9.556 1.00 93.94 118 LEU A O 1
ATOM 1033 N N . LYS A 1 119 ? -11.616 6.907 7.976 1.00 92.88 119 LYS A N 1
ATOM 1034 C CA . LYS A 1 119 ? -11.895 8.011 8.919 1.00 92.88 119 LYS A CA 1
ATOM 1035 C C . LYS A 1 119 ? -13.257 7.896 9.605 1.00 92.88 119 LYS A C 1
ATOM 1037 O O . LYS A 1 119 ? -13.403 8.302 10.752 1.00 92.88 119 LYS A O 1
ATOM 1042 N N . SER A 1 120 ? -14.259 7.368 8.912 1.00 90.94 120 SER A N 1
ATOM 1043 C CA . SER A 1 120 ? -15.583 7.163 9.497 1.00 90.94 120 SER A CA 1
ATOM 1044 C C . SER A 1 120 ? -15.582 5.983 10.462 1.00 90.94 120 SER A C 1
ATOM 1046 O O . SER A 1 120 ? -16.190 6.075 11.524 1.00 90.94 120 SER A O 1
ATOM 1048 N N . TYR A 1 121 ? -14.859 4.908 10.129 1.00 93.38 121 TYR A N 1
ATOM 1049 C CA . TYR A 1 121 ? -14.669 3.777 11.040 1.00 93.38 121 TYR A CA 1
ATOM 1050 C C . TYR A 1 121 ? -13.924 4.198 12.307 1.00 93.38 121 TYR A C 1
ATOM 1052 O O . TYR A 1 121 ? -14.384 3.893 13.400 1.00 93.38 121 TYR A O 1
ATOM 1060 N N . GLN A 1 122 ? -12.841 4.971 12.177 1.00 95.06 122 GLN A N 1
ATOM 1061 C CA . GLN A 1 122 ? -12.107 5.542 13.311 1.00 95.06 122 GLN A CA 1
ATOM 1062 C C . GLN A 1 122 ? -13.040 6.314 14.258 1.00 95.06 122 GLN A C 1
ATOM 1064 O O . GLN A 1 122 ? -13.161 5.943 15.421 1.00 95.06 122 GLN A O 1
ATOM 1069 N N . LYS A 1 123 ? -13.771 7.318 13.753 1.00 93.19 123 LYS A N 1
ATOM 1070 C CA . LYS A 1 123 ? -14.717 8.108 14.567 1.00 93.19 123 LYS A CA 1
ATOM 1071 C C . LYS A 1 123 ? -15.791 7.262 15.251 1.00 93.19 123 LYS A C 1
ATOM 1073 O O . LYS A 1 123 ? -16.262 7.607 16.329 1.00 93.19 123 LYS A O 1
ATOM 1078 N N . TYR A 1 124 ? -16.243 6.193 14.596 1.00 91.75 124 TYR A N 1
ATOM 1079 C CA . TYR A 1 124 ? -17.231 5.294 15.179 1.00 91.75 124 TYR A CA 1
ATOM 1080 C C . TYR A 1 124 ? -16.631 4.480 16.331 1.00 91.75 124 TYR A C 1
ATOM 1082 O O . TYR A 1 124 ? -17.223 4.427 17.408 1.00 91.75 124 TYR A O 1
ATOM 1090 N N . LEU A 1 125 ? -15.456 3.886 16.112 1.00 93.44 125 LEU A N 1
ATOM 1091 C CA . LEU A 1 125 ? -14.760 3.051 17.091 1.00 93.44 125 LEU A CA 1
ATOM 1092 C C . LEU A 1 125 ? -14.329 3.839 18.336 1.00 93.44 125 LEU A C 1
ATOM 1094 O O . LEU A 1 125 ? -14.391 3.293 19.432 1.00 93.44 125 LEU A O 1
ATOM 1098 N N . GLU A 1 126 ? -14.007 5.128 18.200 1.00 95.75 126 GLU A N 1
ATOM 1099 C CA . GLU A 1 126 ? -13.692 6.029 19.326 1.00 95.75 126 GLU A CA 1
ATOM 1100 C C . GLU A 1 126 ? -14.820 6.159 20.369 1.00 95.75 126 GLU A C 1
ATOM 1102 O O . GLU A 1 126 ? -14.570 6.592 21.489 1.00 95.75 126 GLU A O 1
ATOM 1107 N N . ASN A 1 127 ? -16.059 5.761 20.050 1.00 92.75 127 ASN A N 1
ATOM 1108 C CA . ASN A 1 127 ? -17.149 5.733 21.035 1.00 92.75 127 ASN A CA 1
ATOM 1109 C C . ASN A 1 127 ? -17.092 4.519 21.978 1.00 92.75 127 ASN A C 1
ATOM 1111 O O . ASN A 1 127 ? -17.830 4.480 22.961 1.00 92.75 127 ASN A O 1
ATOM 1115 N N . TYR A 1 128 ? -16.274 3.516 21.656 1.00 93.06 128 TYR A N 1
ATOM 1116 C CA . TYR A 1 128 ? -16.245 2.225 22.345 1.00 93.06 128 TYR A CA 1
ATOM 1117 C C . TYR A 1 128 ? -14.864 1.885 22.891 1.00 93.06 128 TYR A C 1
ATOM 1119 O O . TYR A 1 128 ? -14.760 1.307 23.968 1.00 93.06 128 TYR A O 1
ATOM 1127 N N . ILE A 1 129 ? -13.818 2.250 22.156 1.00 95.94 129 ILE A N 1
ATOM 1128 C CA . ILE A 1 129 ? -12.432 1.919 22.470 1.00 95.94 129 ILE A CA 1
ATOM 1129 C C . ILE A 1 129 ? -11.543 3.159 22.408 1.00 95.94 129 ILE A C 1
ATOM 1131 O O . ILE A 1 129 ? -11.873 4.129 21.720 1.00 95.94 129 ILE A O 1
ATOM 1135 N N . GLU A 1 130 ? -10.382 3.109 23.068 1.00 97.31 130 GLU A N 1
ATOM 1136 C CA . GLU A 1 130 ? -9.335 4.117 22.894 1.00 97.31 130 GLU A CA 1
ATOM 1137 C C . GLU A 1 130 ? -8.632 3.887 21.548 1.00 97.31 130 GLU A C 1
ATOM 1139 O O . GLU A 1 130 ? -7.548 3.317 21.458 1.00 97.31 130 GLU A O 1
ATOM 1144 N N . PHE A 1 131 ? -9.289 4.285 20.453 1.00 97.50 131 PHE A N 1
ATOM 1145 C CA . PHE A 1 131 ? -8.742 4.077 19.115 1.00 97.50 131 PHE A CA 1
ATOM 1146 C C . PHE A 1 131 ? -7.335 4.705 19.009 1.00 97.50 131 PHE A C 1
ATOM 1148 O O . PHE A 1 131 ? -7.153 5.862 19.404 1.00 97.50 131 PHE A O 1
ATOM 1155 N N . PRO A 1 132 ? -6.343 4.011 18.419 1.00 97.38 132 PRO A N 1
ATOM 1156 C CA . PRO A 1 132 ? -4.939 4.437 18.396 1.00 97.38 132 PRO A CA 1
ATOM 1157 C C . PRO A 1 132 ? -4.659 5.590 17.405 1.00 97.38 132 PRO A C 1
ATOM 1159 O O . PRO A 1 132 ? -3.691 5.563 16.644 1.00 97.38 132 PRO A O 1
ATOM 1162 N N . SER A 1 133 ? -5.480 6.643 17.395 1.00 97.06 133 SER A N 1
ATOM 1163 C CA . SER A 1 133 ? -5.409 7.773 16.454 1.00 97.06 133 SER A CA 1
ATOM 1164 C C . SER A 1 133 ? -4.164 8.648 16.633 1.00 97.06 133 SER A C 1
ATOM 1166 O O . SER A 1 133 ? -3.736 9.348 15.715 1.00 97.06 133 SER A O 1
ATOM 1168 N N . HIS A 1 134 ? -3.528 8.603 17.801 1.00 96.75 134 HIS A N 1
ATOM 1169 C CA . HIS A 1 134 ? -2.316 9.368 18.085 1.00 96.75 134 HIS A CA 1
ATOM 1170 C C . HIS A 1 134 ? -1.025 8.663 17.624 1.00 96.75 134 HIS A C 1
ATOM 1172 O O . HIS A 1 134 ? 0.038 9.301 17.586 1.00 96.75 134 HIS A O 1
ATOM 1178 N N . THR A 1 135 ? -1.113 7.382 17.254 1.00 98.00 135 THR A N 1
ATOM 1179 C CA . THR A 1 135 ? 0.028 6.529 16.897 1.00 98.00 135 THR A CA 1
ATOM 1180 C C . THR A 1 135 ? 0.630 6.882 15.538 1.00 98.00 135 THR A C 1
ATOM 1182 O O . THR A 1 135 ? 0.026 7.566 14.704 1.00 98.00 135 THR A O 1
ATOM 1185 N N . LYS A 1 136 ? 1.865 6.425 15.304 1.00 97.38 136 LYS A N 1
ATOM 1186 C CA . LYS A 1 136 ? 2.555 6.626 14.024 1.00 97.38 136 LYS A CA 1
ATOM 1187 C C . LYS A 1 136 ? 1.856 5.858 12.903 1.00 97.38 136 LYS A C 1
ATOM 1189 O O . LYS A 1 136 ? 1.820 6.338 11.772 1.00 97.38 136 LYS A O 1
ATOM 1194 N N . GLU A 1 137 ? 1.315 4.691 13.219 1.00 97.81 137 GLU A N 1
ATOM 1195 C CA . GLU A 1 137 ? 0.607 3.778 12.332 1.00 97.81 137 GLU A CA 1
ATOM 1196 C C . GLU A 1 137 ? -0.603 4.484 11.723 1.00 97.81 137 GLU A C 1
ATOM 1198 O O . GLU A 1 137 ? -0.680 4.630 10.501 1.00 97.81 137 GLU A O 1
ATOM 1203 N N . TRP A 1 138 ? -1.490 5.023 12.568 1.00 98.06 138 TRP A N 1
ATOM 1204 C CA . TRP A 1 138 ? -2.664 5.756 12.097 1.00 98.06 138 TRP A CA 1
ATOM 1205 C C . TRP A 1 138 ? -2.286 7.012 11.310 1.00 98.06 138 TRP A C 1
ATOM 1207 O O . TRP A 1 138 ? -2.765 7.199 10.192 1.00 98.06 138 TRP A O 1
ATOM 1217 N N . LYS A 1 139 ? -1.368 7.837 11.832 1.00 97.81 139 LYS A N 1
ATOM 1218 C CA . LYS A 1 139 ? -0.902 9.050 11.134 1.00 97.81 139 LYS A CA 1
ATOM 1219 C C . LYS A 1 139 ? -0.324 8.730 9.755 1.00 97.81 139 LYS A C 1
ATOM 1221 O O . LYS A 1 139 ? -0.584 9.444 8.790 1.00 97.81 139 LYS A O 1
ATOM 1226 N N . SER A 1 140 ? 0.418 7.629 9.632 1.00 98.12 140 SER A N 1
ATOM 1227 C CA . SER A 1 140 ? 0.937 7.162 8.341 1.00 98.12 140 SER A CA 1
ATOM 1228 C C . SER A 1 140 ? -0.205 6.757 7.411 1.00 98.12 140 SER A C 1
ATOM 1230 O O . SER A 1 140 ? -0.238 7.191 6.259 1.00 98.12 140 SER A O 1
ATOM 1232 N N . ILE A 1 141 ? -1.176 5.987 7.912 1.00 98.19 141 ILE A N 1
ATOM 1233 C CA . ILE A 1 141 ? -2.376 5.585 7.165 1.00 98.19 141 ILE A CA 1
ATOM 1234 C C . ILE A 1 141 ? -3.163 6.805 6.676 1.00 98.19 141 ILE A C 1
ATOM 1236 O O . ILE A 1 141 ? -3.631 6.794 5.540 1.00 98.19 141 ILE A O 1
ATOM 1240 N N . GLU A 1 142 ? -3.242 7.897 7.439 1.00 97.44 142 GLU A N 1
ATOM 1241 C CA . GLU A 1 142 ? -3.880 9.131 6.967 1.00 97.44 142 GLU A CA 1
ATOM 1242 C C . GLU A 1 142 ? -3.221 9.706 5.708 1.00 97.44 142 GLU A C 1
ATOM 1244 O O . GLU A 1 142 ? -3.922 10.168 4.803 1.00 97.44 142 GLU A O 1
ATOM 1249 N N . HIS A 1 143 ? -1.894 9.629 5.596 1.00 97.56 143 HIS A N 1
ATOM 1250 C CA . HIS A 1 143 ? -1.196 10.000 4.365 1.00 97.56 143 HIS A CA 1
ATOM 1251 C C . HIS A 1 143 ? -1.502 9.017 3.226 1.00 97.56 143 HIS A C 1
ATOM 1253 O O . HIS A 1 143 ? -1.765 9.454 2.103 1.00 97.56 143 HIS A O 1
ATOM 1259 N N . PHE A 1 144 ? -1.577 7.711 3.504 1.00 97.38 144 PHE A N 1
ATOM 1260 C CA . PHE A 1 144 ? -2.007 6.716 2.513 1.00 97.38 144 PHE A CA 1
ATOM 1261 C C . PHE A 1 144 ? -3.450 6.928 2.034 1.00 97.38 144 PHE A C 1
ATOM 1263 O O . PHE A 1 144 ? -3.713 6.720 0.854 1.00 97.38 144 PHE A O 1
ATOM 1270 N N . ILE A 1 145 ? -4.371 7.415 2.875 1.00 95.94 145 ILE A N 1
ATOM 1271 C CA . ILE A 1 145 ? -5.736 7.792 2.455 1.00 95.94 145 ILE A CA 1
ATOM 1272 C C . ILE A 1 145 ? -5.680 8.891 1.387 1.00 95.94 145 ILE A C 1
ATOM 1274 O O . ILE A 1 145 ? -6.389 8.827 0.380 1.00 95.94 145 ILE A O 1
ATOM 1278 N N . VAL A 1 146 ? -4.829 9.904 1.583 1.00 95.12 146 VAL A N 1
ATOM 1279 C CA . VAL A 1 146 ? -4.645 10.985 0.602 1.00 95.12 146 VAL A CA 1
ATOM 1280 C C . VAL A 1 146 ? -4.092 10.430 -0.708 1.00 95.12 146 VAL A C 1
ATOM 1282 O O . VAL A 1 146 ? -4.636 10.737 -1.769 1.00 95.12 146 VAL A O 1
ATOM 1285 N N . ILE A 1 147 ? -3.062 9.583 -0.630 1.00 94.69 147 ILE A N 1
ATOM 1286 C CA . ILE A 1 147 ? -2.443 8.949 -1.800 1.00 94.69 147 ILE A CA 1
ATOM 1287 C C . ILE A 1 147 ? -3.459 8.071 -2.538 1.00 94.69 147 ILE A C 1
ATOM 1289 O O . ILE A 1 147 ? -3.608 8.205 -3.747 1.00 94.69 147 ILE A O 1
ATOM 1293 N N . ARG A 1 148 ? -4.225 7.233 -1.832 1.00 94.56 148 ARG A N 1
ATOM 1294 C CA . ARG A 1 148 ? -5.283 6.378 -2.396 1.00 94.56 148 ARG A CA 1
ATOM 1295 C C . ARG A 1 148 ? -6.322 7.183 -3.159 1.00 94.56 148 ARG A C 1
ATOM 1297 O O . ARG A 1 148 ? -6.656 6.834 -4.287 1.00 94.56 148 ARG A O 1
ATOM 1304 N N . ASN A 1 149 ? -6.817 8.266 -2.564 1.00 91.75 149 ASN A N 1
ATOM 1305 C CA . ASN A 1 149 ? -7.799 9.120 -3.227 1.00 91.75 149 ASN A CA 1
ATOM 1306 C C . ASN A 1 149 ? -7.218 9.740 -4.497 1.00 91.75 149 ASN A C 1
ATOM 1308 O O . ASN A 1 149 ? -7.881 9.764 -5.530 1.00 91.75 149 ASN A O 1
ATOM 1312 N N . TYR A 1 150 ? -5.959 10.170 -4.448 1.00 91.31 150 TYR A N 1
ATOM 1313 C CA . TYR A 1 150 ? -5.280 10.680 -5.627 1.00 91.31 150 TYR A CA 1
ATOM 1314 C C . TYR A 1 150 ? -5.097 9.596 -6.707 1.00 91.31 150 TYR A C 1
ATOM 1316 O O . TYR A 1 150 ? -5.419 9.834 -7.864 1.00 91.31 150 TYR A O 1
ATOM 1324 N N . LEU A 1 151 ? -4.669 8.382 -6.349 1.00 90.56 151 LEU A N 1
ATOM 1325 C CA . LEU A 1 151 ? -4.464 7.273 -7.293 1.00 90.56 151 LEU A CA 1
ATOM 1326 C C . LEU A 1 151 ? -5.751 6.820 -7.998 1.00 90.56 151 LEU A C 1
ATOM 1328 O O . LEU A 1 151 ? -5.695 6.394 -9.152 1.00 90.56 151 LEU A O 1
ATOM 1332 N N . ILE A 1 152 ? -6.898 6.887 -7.320 1.00 87.81 152 ILE A N 1
ATOM 1333 C CA . ILE A 1 152 ? -8.198 6.503 -7.892 1.00 87.81 152 ILE A CA 1
ATOM 1334 C C . ILE A 1 152 ? -8.716 7.564 -8.859 1.00 87.81 152 ILE A C 1
ATOM 1336 O O . ILE A 1 152 ? -9.270 7.222 -9.900 1.00 87.81 152 ILE A O 1
ATOM 1340 N N . HIS A 1 153 ? -8.538 8.843 -8.530 1.00 82.38 153 HIS A N 1
ATOM 1341 C CA . HIS A 1 153 ? -9.081 9.945 -9.326 1.00 82.38 153 HIS A CA 1
ATOM 1342 C C . HIS A 1 153 ? -8.099 10.498 -10.370 1.00 82.38 153 HIS A C 1
ATOM 1344 O O . HIS A 1 153 ? -8.526 11.187 -11.289 1.00 82.38 153 HIS A O 1
ATOM 1350 N N . GLY A 1 154 ? -6.804 10.193 -10.253 1.00 69.69 154 GLY A N 1
ATOM 1351 C CA . GLY A 1 154 ? -5.735 10.728 -11.103 1.00 69.69 154 GLY A CA 1
ATOM 1352 C C . GLY A 1 154 ? -5.571 10.060 -12.473 1.00 69.69 154 GLY A C 1
ATOM 1353 O O . GLY A 1 154 ? -4.712 10.475 -13.239 1.00 69.69 154 GLY A O 1
ATOM 1354 N N . GLY A 1 155 ? -6.367 9.041 -12.812 1.00 63.50 155 GLY A N 1
ATOM 1355 C CA . GLY A 1 155 ? -6.217 8.315 -14.080 1.00 63.50 155 GLY A CA 1
ATOM 1356 C C . GLY A 1 155 ? -4.876 7.572 -14.190 1.00 63.50 155 GLY A C 1
ATOM 1357 O O . GLY A 1 155 ? -4.364 7.055 -13.192 1.00 63.50 155 GLY A O 1
ATOM 1358 N N . THR A 1 156 ? -4.343 7.479 -15.412 1.00 57.38 156 THR A N 1
ATOM 1359 C CA . THR A 1 156 ? -3.023 6.894 -15.729 1.00 57.38 156 THR A CA 1
ATOM 1360 C C . THR A 1 156 ? -1.876 7.868 -15.460 1.00 57.38 156 THR A C 1
ATOM 1362 O O . THR A 1 156 ? -0.773 7.448 -15.131 1.00 57.38 156 THR A O 1
ATOM 1365 N N . ASN A 1 157 ? -2.142 9.174 -15.522 1.00 60.91 157 ASN A N 1
ATOM 1366 C CA . ASN A 1 157 ? -1.112 10.201 -15.437 1.00 60.91 157 ASN A CA 1
ATOM 1367 C C . ASN A 1 157 ? -1.015 10.723 -13.996 1.00 60.91 157 ASN A C 1
ATOM 1369 O O . ASN A 1 157 ? -1.846 11.511 -13.552 1.00 60.91 157 ASN A O 1
ATOM 1373 N N . LEU A 1 158 ? 0.019 10.306 -13.257 1.00 73.19 158 LEU A N 1
ATOM 1374 C CA . LEU A 1 158 ? 0.293 10.725 -11.872 1.00 73.19 158 LEU A CA 1
ATOM 1375 C C . LEU A 1 158 ? 0.809 12.173 -11.755 1.00 73.19 158 LEU A C 1
ATOM 1377 O O . LEU A 1 158 ? 1.795 12.436 -11.071 1.00 73.19 158 LEU A O 1
ATOM 1381 N N . ILE A 1 159 ? 0.159 13.109 -12.444 1.00 81.94 159 ILE A N 1
ATOM 1382 C CA . ILE A 1 159 ? 0.581 14.505 -12.563 1.00 81.94 159 ILE A CA 1
ATOM 1383 C C . ILE A 1 159 ? 0.036 15.323 -11.394 1.00 81.94 159 ILE A C 1
ATOM 1385 O O . ILE A 1 159 ? -1.118 15.769 -11.368 1.00 81.94 159 ILE A O 1
ATOM 1389 N N . VAL A 1 160 ? 0.886 15.546 -10.405 1.00 84.00 160 VAL A N 1
ATOM 1390 C CA . VAL A 1 160 ? 0.609 16.391 -9.252 1.00 84.00 160 VAL A CA 1
ATOM 1391 C C . VAL A 1 160 ? 0.958 17.833 -9.597 1.00 84.00 160 VAL A C 1
ATOM 1393 O O . VAL A 1 160 ? 2.106 18.158 -9.896 1.00 84.00 160 VAL A O 1
ATOM 1396 N N . LYS A 1 161 ? -0.036 18.715 -9.520 1.00 84.44 161 LYS A N 1
ATOM 1397 C CA . LYS A 1 161 ? 0.177 20.160 -9.605 1.00 84.44 161 LYS A CA 1
ATOM 1398 C C . LYS A 1 161 ? 0.835 20.689 -8.330 1.00 84.44 161 LYS A C 1
ATOM 1400 O O . LYS A 1 161 ? 0.544 20.204 -7.234 1.00 84.44 161 LYS A O 1
ATOM 1405 N N . GLU A 1 162 ? 1.684 21.703 -8.472 1.00 83.06 162 GLU A N 1
ATOM 1406 C CA . GLU A 1 162 ? 2.380 22.360 -7.358 1.00 83.06 162 GLU A CA 1
ATOM 1407 C C . GLU A 1 162 ? 1.435 22.956 -6.297 1.00 83.06 162 GLU A C 1
ATOM 1409 O O . GLU A 1 162 ? 1.755 22.977 -5.108 1.00 83.06 162 GLU A O 1
ATOM 1414 N N . ASP A 1 163 ? 0.239 23.384 -6.693 1.00 85.12 163 ASP A N 1
ATOM 1415 C CA . ASP A 1 163 ? -0.776 23.936 -5.793 1.00 85.12 163 ASP A CA 1
ATOM 1416 C C . ASP A 1 163 ? -1.467 22.870 -4.919 1.00 85.12 163 ASP A C 1
ATOM 1418 O O . ASP A 1 163 ? -2.042 23.190 -3.873 1.00 85.12 163 ASP A O 1
ATOM 1422 N N . ASN A 1 164 ? -1.361 21.583 -5.269 1.00 88.38 164 ASN A N 1
ATOM 1423 C CA . ASN A 1 164 ? -1.960 20.491 -4.510 1.00 88.38 164 ASN A CA 1
ATOM 1424 C C . ASN A 1 164 ? -1.077 20.084 -3.318 1.00 88.38 164 ASN A C 1
ATOM 1426 O O . ASN A 1 164 ? -0.539 18.978 -3.222 1.00 88.38 164 ASN A O 1
ATOM 1430 N N . GLN A 1 165 ? -0.961 20.993 -2.351 1.00 90.38 165 GLN A N 1
ATOM 1431 C CA . GLN A 1 165 ? -0.131 20.807 -1.158 1.00 90.38 165 GLN A CA 1
ATOM 1432 C C . GLN A 1 165 ? -0.550 19.595 -0.320 1.00 90.38 165 GLN A C 1
ATOM 1434 O O . GLN A 1 165 ? 0.283 18.981 0.342 1.00 90.38 165 GLN A O 1
ATOM 1439 N N . LYS A 1 166 ? -1.826 19.193 -0.371 1.00 92.56 166 LYS A N 1
ATOM 1440 C CA . LYS A 1 166 ? -2.326 18.035 0.379 1.00 92.56 166 LYS A CA 1
ATOM 1441 C C . LYS A 1 166 ? -1.652 16.736 -0.068 1.00 92.56 166 LYS A C 1
ATOM 1443 O O . LYS A 1 166 ? -1.152 16.000 0.781 1.00 92.56 166 LYS A O 1
ATOM 1448 N N . ILE A 1 167 ? -1.630 16.456 -1.375 1.00 92.44 167 ILE A N 1
ATOM 1449 C CA . ILE A 1 167 ? -0.941 15.266 -1.892 1.00 92.44 167 ILE A CA 1
ATOM 1450 C C . ILE A 1 167 ? 0.573 15.430 -1.775 1.00 92.44 167 ILE A C 1
ATOM 1452 O O . ILE A 1 167 ? 1.222 14.508 -1.299 1.00 92.44 167 ILE A O 1
ATOM 1456 N N . LEU A 1 168 ? 1.139 16.602 -2.084 1.00 91.69 168 LEU A N 1
ATOM 1457 C CA . LEU A 1 168 ? 2.585 16.827 -1.964 1.00 91.69 168 LEU A CA 1
ATOM 1458 C C . LEU A 1 168 ? 3.092 16.559 -0.543 1.00 91.69 168 LEU A C 1
ATOM 1460 O O . LEU A 1 168 ? 4.097 15.873 -0.370 1.00 91.69 168 LEU A O 1
ATOM 1464 N N . ASN A 1 169 ? 2.375 17.032 0.476 1.00 93.94 169 ASN A N 1
ATOM 1465 C CA . ASN A 1 169 ? 2.722 16.778 1.872 1.00 93.94 169 ASN A CA 1
ATOM 1466 C C . ASN A 1 169 ? 2.614 15.297 2.235 1.00 93.94 169 ASN A C 1
ATOM 1468 O O . ASN A 1 169 ? 3.461 14.810 2.980 1.00 93.94 169 ASN A O 1
ATOM 1472 N N . ALA A 1 170 ? 1.618 14.580 1.701 1.00 95.00 170 ALA A N 1
ATOM 1473 C CA . ALA A 1 170 ? 1.480 13.140 1.904 1.00 95.00 170 ALA A CA 1
ATOM 1474 C C . ALA A 1 170 ? 2.609 12.346 1.223 1.00 95.00 170 ALA A C 1
ATOM 1476 O O . ALA A 1 170 ? 3.182 11.458 1.847 1.00 95.00 170 ALA A O 1
ATOM 1477 N N . LEU A 1 171 ? 2.983 12.696 -0.012 1.00 93.19 171 LEU A N 1
ATOM 1478 C CA . LEU A 1 171 ? 4.080 12.046 -0.738 1.00 93.19 171 LEU A CA 1
ATOM 1479 C C . LEU A 1 171 ? 5.432 12.288 -0.044 1.00 93.19 171 LEU A C 1
ATOM 1481 O O . LEU A 1 171 ? 6.226 11.362 0.114 1.00 93.19 171 LEU A O 1
ATOM 1485 N N . LYS A 1 172 ? 5.667 13.512 0.449 1.00 93.38 172 LYS A N 1
ATOM 1486 C CA . LYS A 1 172 ? 6.895 13.898 1.168 1.00 93.38 172 LYS A CA 1
ATOM 1487 C C . LYS A 1 172 ? 7.112 13.150 2.486 1.00 93.38 172 LYS A C 1
ATOM 1489 O O . LYS A 1 172 ? 8.241 13.135 2.967 1.00 93.38 172 LYS A O 1
ATOM 1494 N N . GLN A 1 173 ? 6.088 12.512 3.061 1.00 95.62 173 GLN A N 1
ATOM 1495 C CA . GLN A 1 173 ? 6.276 11.660 4.244 1.00 95.62 173 GLN A CA 1
ATOM 1496 C C . GLN A 1 173 ? 7.012 10.354 3.930 1.00 95.62 173 GLN A C 1
ATOM 1498 O O . GLN A 1 173 ? 7.555 9.721 4.834 1.00 95.62 173 GLN A O 1
ATOM 1503 N N . PHE A 1 174 ? 7.062 9.952 2.657 1.00 95.19 174 PHE A N 1
ATOM 1504 C CA . PHE A 1 174 ? 7.614 8.666 2.241 1.00 95.19 174 PHE A CA 1
ATOM 1505 C C . PHE A 1 174 ? 8.689 8.806 1.147 1.00 95.19 174 PHE A C 1
ATOM 1507 O O . PHE A 1 174 ? 8.603 8.136 0.118 1.00 95.19 174 PHE A O 1
ATOM 1514 N N . PRO A 1 175 ? 9.755 9.606 1.355 1.00 92.38 175 PRO A N 1
ATOM 1515 C CA . PRO A 1 175 ? 10.749 9.902 0.315 1.00 92.38 175 PRO A CA 1
ATOM 1516 C C . PRO A 1 175 ? 11.552 8.671 -0.132 1.00 92.38 175 PRO A C 1
ATOM 1518 O O . PRO A 1 175 ? 1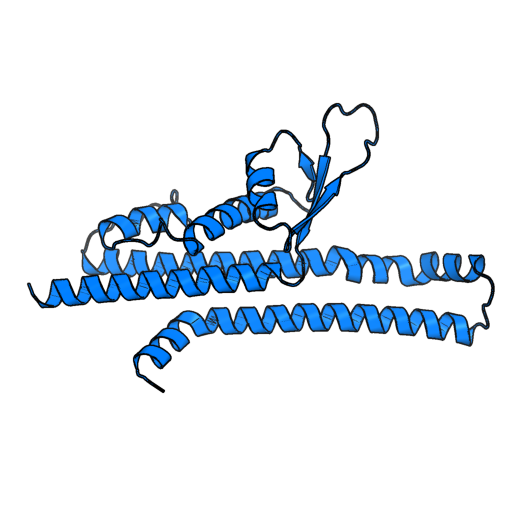2.124 8.660 -1.214 1.00 92.38 175 PRO A O 1
ATOM 1521 N N . LYS A 1 176 ? 11.599 7.620 0.699 1.00 93.94 176 LYS A N 1
ATOM 1522 C CA . LYS A 1 176 ? 12.234 6.336 0.365 1.00 93.94 176 LYS A CA 1
ATOM 1523 C C . LYS A 1 176 ? 11.310 5.363 -0.366 1.00 93.94 176 LYS A C 1
ATOM 1525 O O . LYS A 1 176 ? 11.787 4.330 -0.813 1.00 93.94 176 LYS A O 1
ATOM 1530 N N . LEU A 1 177 ? 10.007 5.642 -0.417 1.00 93.50 177 LEU A N 1
ATOM 1531 C CA . LEU A 1 177 ? 9.006 4.769 -1.043 1.00 93.50 177 LEU A CA 1
ATOM 1532 C C . LEU A 1 177 ? 8.421 5.373 -2.319 1.00 93.50 177 LEU A C 1
ATOM 1534 O O . LEU A 1 177 ? 7.786 4.679 -3.110 1.00 93.50 177 LEU A O 1
ATOM 1538 N N . ILE A 1 178 ? 8.601 6.681 -2.487 1.00 90.88 178 ILE A N 1
ATOM 1539 C CA . ILE A 1 178 ? 8.005 7.461 -3.556 1.00 90.88 178 ILE A CA 1
ATOM 1540 C C . ILE A 1 178 ? 9.096 8.313 -4.184 1.00 90.88 178 ILE A C 1
ATOM 1542 O O . ILE A 1 178 ? 9.676 9.180 -3.529 1.00 90.88 178 ILE A O 1
ATOM 1546 N N . LYS A 1 179 ? 9.344 8.091 -5.474 1.00 88.38 179 LYS A N 1
ATOM 1547 C CA . LYS A 1 179 ? 10.227 8.945 -6.268 1.00 88.38 179 LYS A CA 1
ATOM 1548 C C . LYS A 1 179 ? 9.402 10.070 -6.876 1.00 88.38 179 LYS A C 1
ATOM 1550 O O . LYS A 1 179 ? 8.470 9.785 -7.619 1.00 88.38 179 LYS A O 1
ATOM 1555 N N . LEU A 1 180 ? 9.748 11.318 -6.566 1.00 87.44 180 LEU A N 1
ATOM 1556 C CA . LEU A 1 180 ? 9.189 12.508 -7.211 1.00 87.44 180 LEU A CA 1
ATOM 1557 C C . LEU A 1 180 ? 10.097 12.941 -8.362 1.00 87.44 180 LEU A C 1
ATOM 1559 O O . LEU A 1 180 ? 11.303 13.090 -8.169 1.00 87.44 180 LEU A O 1
ATOM 1563 N N . SER A 1 181 ? 9.507 13.173 -9.529 1.00 84.75 181 SER A N 1
ATOM 1564 C CA . SER A 1 181 ? 10.188 13.683 -10.717 1.00 84.75 181 SER A CA 1
ATOM 1565 C C . SER A 1 181 ? 9.525 14.988 -11.148 1.00 84.75 181 SER A C 1
ATOM 1567 O O . SER A 1 181 ? 8.300 15.077 -11.222 1.00 84.75 181 SER A O 1
ATOM 1569 N N . THR A 1 182 ? 10.318 16.019 -11.427 1.00 81.88 182 THR A N 1
ATOM 1570 C CA . THR A 1 182 ? 9.800 17.271 -11.991 1.0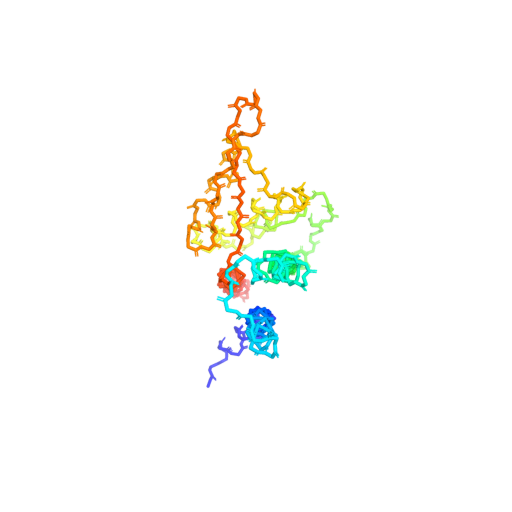0 81.88 182 THR A CA 1
ATOM 1571 C C . THR A 1 182 ? 9.576 17.086 -13.486 1.00 81.88 182 THR A C 1
ATOM 1573 O O . THR A 1 182 ? 10.471 16.611 -14.182 1.00 81.88 182 THR A O 1
ATOM 1576 N N . MET A 1 183 ? 8.410 17.480 -13.994 1.00 74.38 183 MET A N 1
ATOM 1577 C CA . MET A 1 183 ? 8.193 17.565 -15.435 1.00 74.38 183 MET A CA 1
ATOM 1578 C C . MET A 1 183 ? 8.731 18.905 -15.938 1.00 74.38 183 MET A C 1
ATOM 1580 O O . MET A 1 183 ? 8.290 19.969 -15.496 1.00 74.38 183 MET A O 1
ATOM 1584 N N . THR A 1 184 ? 9.696 18.868 -16.856 1.00 59.75 184 THR A N 1
ATOM 1585 C CA . THR A 1 184 ? 10.146 20.060 -17.581 1.00 59.75 184 THR A CA 1
ATOM 1586 C C . THR A 1 184 ? 8.985 20.609 -18.410 1.00 59.75 184 THR A C 1
ATOM 1588 O O . THR A 1 184 ? 8.304 19.868 -19.118 1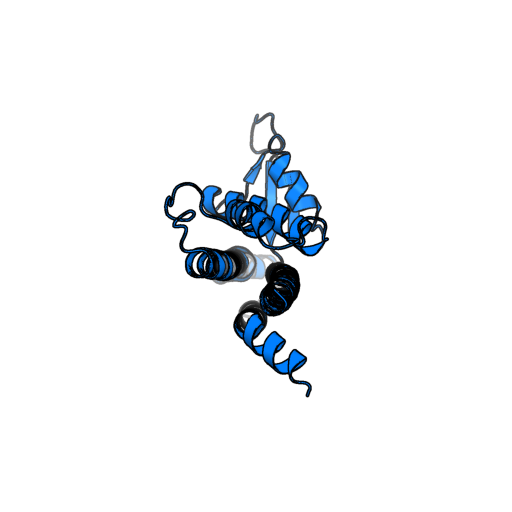.00 59.75 184 THR A O 1
ATOM 1591 N N . LYS A 1 185 ? 8.728 21.916 -18.284 1.00 57.09 185 LYS A N 1
ATOM 1592 C CA . LYS A 1 185 ? 7.603 22.610 -18.925 1.00 57.09 185 LYS A CA 1
ATOM 1593 C C . LYS A 1 185 ? 7.588 22.360 -20.439 1.00 57.09 185 LYS A C 1
ATOM 1595 O O . LYS A 1 185 ? 8.475 22.835 -21.141 1.00 57.09 185 LYS A O 1
ATOM 1600 N N . TYR A 1 186 ? 6.545 21.705 -20.946 1.00 47.78 186 TYR A N 1
ATOM 1601 C CA . TYR A 1 186 ? 6.157 21.823 -22.351 1.00 47.78 186 TYR A CA 1
ATOM 1602 C C . TYR A 1 186 ? 5.174 22.998 -22.478 1.00 47.78 186 TYR A C 1
ATOM 1604 O O . TYR A 1 186 ? 4.015 22.903 -22.078 1.00 47.78 186 TYR A O 1
ATOM 1612 N N . GLY A 1 187 ? 5.654 24.132 -23.000 1.00 54.75 187 GLY A N 1
ATOM 1613 C CA . GLY A 1 187 ? 4.848 25.333 -23.262 1.00 54.75 187 GLY A CA 1
ATOM 1614 C C . GLY A 1 187 ? 4.693 26.318 -22.089 1.00 54.75 187 GLY A C 1
ATOM 1615 O O . GLY A 1 187 ? 5.256 26.146 -21.010 1.00 54.75 187 GLY A O 1
ATOM 1616 N N . ASN A 1 188 ? 3.908 27.380 -22.320 1.00 52.41 188 ASN A N 1
ATOM 1617 C CA . ASN A 1 188 ? 3.695 28.533 -21.423 1.00 52.41 188 ASN A CA 1
ATOM 1618 C C . ASN A 1 188 ? 2.818 28.238 -20.184 1.00 52.41 188 ASN A C 1
ATOM 1620 O O . ASN A 1 188 ? 2.118 29.127 -19.699 1.00 52.41 188 ASN A O 1
ATOM 1624 N N . SER A 1 189 ? 2.820 27.010 -19.656 1.00 57.00 189 SER A N 1
ATOM 1625 C CA . SER A 1 189 ? 2.088 26.724 -18.418 1.00 57.00 189 SER A CA 1
ATOM 1626 C C . SER A 1 189 ? 2.823 27.353 -17.220 1.00 57.00 189 SER A C 1
ATOM 1628 O O . SER A 1 189 ? 4.021 27.097 -17.024 1.00 57.00 189 SER A O 1
ATOM 1630 N N . PRO A 1 190 ? 2.154 28.201 -16.417 1.00 55.75 190 PRO A N 1
ATOM 1631 C CA . PRO A 1 190 ? 2.781 28.855 -15.272 1.00 55.75 190 PRO A CA 1
ATOM 1632 C C . PRO A 1 190 ? 3.166 27.857 -14.169 1.00 55.75 190 PRO A C 1
ATOM 1634 O O . PRO A 1 190 ? 4.209 28.049 -13.543 1.00 55.75 190 PRO A O 1
ATOM 1637 N N . ASP A 1 191 ? 2.429 26.753 -14.024 1.00 65.38 191 ASP A N 1
ATOM 1638 C CA . ASP A 1 191 ? 2.554 25.842 -12.880 1.00 65.38 191 ASP A CA 1
ATOM 1639 C C . ASP A 1 191 ? 3.585 24.728 -13.102 1.00 65.38 191 ASP A C 1
ATOM 1641 O O . ASP A 1 191 ? 3.606 24.083 -14.157 1.00 65.38 191 ASP A O 1
ATOM 1645 N N . SER A 1 192 ? 4.414 24.462 -12.088 1.00 72.75 192 SER A N 1
ATOM 1646 C CA . SER A 1 192 ? 5.262 23.269 -12.064 1.00 72.75 192 SER A CA 1
ATOM 1647 C C . SER A 1 192 ? 4.394 22.023 -11.865 1.00 72.75 192 SER A C 1
ATOM 1649 O O . SER A 1 192 ? 3.459 22.006 -11.059 1.00 72.75 192 SER A O 1
ATOM 1651 N N . MET A 1 193 ? 4.715 20.959 -12.596 1.00 81.38 193 MET A N 1
ATOM 1652 C CA . MET A 1 193 ? 4.048 19.665 -12.485 1.00 81.38 193 MET A CA 1
ATOM 1653 C C . MET A 1 193 ? 5.050 18.602 -12.048 1.00 81.38 193 MET A C 1
ATOM 1655 O O . MET A 1 193 ? 6.205 18.597 -12.480 1.00 81.38 193 MET A O 1
ATOM 1659 N N . PHE A 1 194 ? 4.602 17.695 -11.190 1.00 84.31 194 PHE A N 1
ATOM 1660 C CA . PHE A 1 194 ? 5.398 16.593 -10.668 1.00 84.31 194 PHE A CA 1
ATOM 1661 C C . PHE A 1 194 ? 4.757 15.271 -11.067 1.00 84.31 194 PHE A C 1
ATOM 1663 O O . PHE A 1 194 ? 3.544 15.126 -10.953 1.00 84.31 194 PHE A O 1
ATOM 1670 N N . THR A 1 195 ? 5.557 14.290 -11.465 1.00 85.69 195 THR A N 1
ATOM 1671 C CA . THR A 1 195 ? 5.135 12.887 -11.455 1.00 85.69 195 THR A CA 1
ATOM 1672 C C . THR A 1 195 ? 5.669 12.206 -10.209 1.00 85.69 195 THR A C 1
ATOM 1674 O O . THR A 1 195 ? 6.672 12.629 -9.622 1.00 85.69 195 THR A O 1
ATOM 1677 N N . PHE A 1 196 ? 4.990 11.152 -9.767 1.00 88.06 196 PHE A N 1
ATOM 1678 C CA . PHE A 1 196 ? 5.508 10.308 -8.700 1.00 88.06 196 PHE A CA 1
ATOM 1679 C C . PHE A 1 196 ? 5.437 8.839 -9.076 1.00 88.06 196 PHE A C 1
ATOM 1681 O O . PHE A 1 196 ? 4.551 8.436 -9.812 1.00 88.06 196 PHE A O 1
ATOM 1688 N N . HIS A 1 197 ? 6.356 8.036 -8.553 1.00 88.75 197 HIS A N 1
ATOM 1689 C CA . HIS A 1 197 ? 6.392 6.595 -8.790 1.00 88.75 197 HIS A CA 1
ATOM 1690 C C . HIS A 1 197 ? 6.447 5.857 -7.457 1.00 88.75 197 HIS A C 1
ATOM 1692 O O . HIS A 1 197 ? 7.239 6.211 -6.580 1.00 88.75 197 HIS A O 1
ATOM 1698 N N . LEU A 1 198 ? 5.599 4.837 -7.314 1.00 92.69 198 LEU A N 1
ATOM 1699 C CA . LEU A 1 198 ? 5.598 3.931 -6.167 1.00 92.69 198 LEU A CA 1
ATOM 1700 C C . LEU A 1 198 ? 6.728 2.917 -6.342 1.00 92.69 198 LEU A C 1
ATOM 1702 O O . LEU A 1 198 ? 6.794 2.266 -7.386 1.00 92.69 198 LEU A O 1
ATOM 1706 N N . ASN A 1 199 ? 7.596 2.767 -5.345 1.00 94.06 199 ASN A N 1
ATOM 1707 C CA . ASN A 1 199 ? 8.668 1.777 -5.397 1.00 94.06 199 ASN A CA 1
ATOM 1708 C C . ASN A 1 199 ? 8.222 0.389 -4.906 1.00 94.06 199 ASN A C 1
ATOM 1710 O O . ASN A 1 199 ? 7.106 0.202 -4.417 1.00 94.06 199 ASN A O 1
ATOM 1714 N N . GLU A 1 200 ? 9.134 -0.572 -5.000 1.00 94.94 200 GLU A N 1
ATOM 1715 C CA . GLU A 1 200 ? 8.950 -1.979 -4.639 1.00 94.94 200 GLU A CA 1
ATOM 1716 C C . GLU A 1 200 ? 8.595 -2.210 -3.158 1.00 94.94 200 GLU A C 1
ATOM 1718 O O . GLU A 1 200 ? 7.991 -3.218 -2.796 1.00 94.94 200 GLU A O 1
ATOM 1723 N N . ASN A 1 201 ? 8.920 -1.255 -2.284 1.00 96.75 201 ASN A N 1
ATOM 1724 C CA . ASN A 1 201 ? 8.676 -1.347 -0.845 1.00 96.75 201 ASN A CA 1
ATOM 1725 C C . ASN A 1 201 ? 7.403 -0.614 -0.394 1.00 96.75 201 ASN A C 1
ATOM 1727 O O . ASN A 1 201 ? 7.020 -0.707 0.776 1.00 96.75 201 ASN A O 1
ATOM 1731 N N . PHE A 1 202 ? 6.732 0.112 -1.293 1.00 96.81 202 PHE A N 1
ATOM 1732 C CA . PHE A 1 202 ? 5.570 0.933 -0.956 1.00 96.81 202 PHE A CA 1
ATOM 1733 C C . PHE A 1 202 ? 4.434 0.106 -0.338 1.00 96.81 202 PHE A C 1
ATOM 1735 O O . PHE A 1 202 ? 3.947 0.435 0.747 1.00 96.81 202 PHE A O 1
ATOM 1742 N N . CYS A 1 203 ? 4.049 -1.001 -0.986 1.00 97.62 203 CYS A N 1
ATOM 1743 C CA . CYS A 1 203 ? 2.975 -1.870 -0.498 1.00 97.62 203 CYS A CA 1
ATOM 1744 C C . CYS A 1 203 ? 3.352 -2.554 0.820 1.00 97.62 203 CYS A C 1
ATOM 1746 O O . CYS A 1 203 ? 2.542 -2.565 1.743 1.00 97.62 203 CYS A O 1
ATOM 1748 N N . LYS A 1 204 ? 4.594 -3.042 0.947 1.00 97.19 204 LYS A N 1
ATOM 1749 C CA . LYS A 1 204 ? 5.095 -3.657 2.187 1.00 97.19 204 LYS A CA 1
ATOM 1750 C C . LYS A 1 204 ? 5.005 -2.705 3.375 1.00 97.19 204 LYS A C 1
ATOM 1752 O O . LYS A 1 204 ? 4.524 -3.081 4.439 1.00 97.19 204 LYS A O 1
ATOM 1757 N N . LYS A 1 205 ? 5.393 -1.439 3.187 1.00 97.94 205 LYS A N 1
ATOM 1758 C CA . LYS A 1 205 ? 5.295 -0.453 4.267 1.00 97.94 205 LYS A CA 1
ATOM 1759 C C . LYS A 1 205 ? 3.846 -0.182 4.669 1.00 97.94 205 LYS A C 1
ATOM 1761 O O . LYS A 1 205 ? 3.557 -0.042 5.854 1.00 97.94 205 LYS A O 1
ATOM 1766 N N . PHE A 1 206 ? 2.934 -0.104 3.703 1.00 98.06 206 PHE A N 1
ATOM 1767 C CA . PHE A 1 206 ? 1.517 0.052 4.019 1.00 98.06 206 PHE A CA 1
ATOM 1768 C C . PHE A 1 206 ? 0.968 -1.158 4.789 1.00 98.06 206 PHE A C 1
ATOM 1770 O O . PHE A 1 206 ? 0.252 -0.970 5.771 1.00 98.06 206 PHE A O 1
ATOM 1777 N N . ILE A 1 207 ? 1.355 -2.376 4.394 1.00 98.06 207 ILE A N 1
ATOM 1778 C CA . ILE A 1 207 ? 1.010 -3.621 5.093 1.00 98.06 207 ILE A CA 1
ATOM 1779 C C . ILE A 1 207 ? 1.488 -3.589 6.546 1.00 98.06 207 ILE A C 1
ATOM 1781 O O . ILE A 1 207 ? 0.707 -3.898 7.439 1.00 98.06 207 ILE A O 1
ATOM 1785 N N . GLU A 1 208 ? 2.730 -3.174 6.799 1.00 97.56 208 GLU A N 1
ATOM 1786 C CA . GLU A 1 208 ? 3.278 -3.046 8.156 1.00 97.56 208 GLU A CA 1
ATOM 1787 C C . GLU A 1 208 ? 2.403 -2.134 9.032 1.00 97.56 208 GLU A C 1
ATOM 1789 O O . GLU A 1 208 ? 1.990 -2.523 10.126 1.00 97.56 208 GLU A O 1
ATOM 1794 N N . TYR A 1 209 ? 2.057 -0.939 8.540 1.00 98.25 209 TYR A N 1
ATOM 1795 C CA . TYR A 1 209 ? 1.211 -0.008 9.292 1.00 98.25 209 TYR A CA 1
ATOM 1796 C C . TYR A 1 209 ? -0.215 -0.528 9.493 1.00 98.25 209 TYR A C 1
ATOM 1798 O O . TYR A 1 209 ? -0.762 -0.381 10.585 1.00 98.25 209 TYR A O 1
ATOM 1806 N N . ALA A 1 210 ? -0.813 -1.135 8.466 1.00 97.81 210 ALA A N 1
ATOM 1807 C CA . ALA A 1 210 ? -2.152 -1.713 8.542 1.00 97.81 210 ALA A CA 1
ATOM 1808 C C . ALA A 1 210 ? -2.210 -2.862 9.560 1.00 97.81 210 ALA A C 1
ATOM 1810 O O . ALA A 1 210 ? -3.105 -2.895 10.402 1.00 97.81 210 ALA A O 1
ATOM 1811 N N . THR A 1 211 ? -1.224 -3.758 9.524 1.00 97.12 211 THR A N 1
ATOM 1812 C CA . THR A 1 211 ? -1.072 -4.873 10.463 1.00 97.12 211 THR A CA 1
ATOM 1813 C C . THR A 1 211 ? -0.969 -4.378 11.901 1.00 97.12 211 THR A C 1
ATOM 1815 O O . THR A 1 211 ? -1.754 -4.796 12.751 1.00 97.12 211 THR A O 1
ATOM 1818 N N . ASN A 1 212 ? -0.057 -3.439 12.167 1.00 96.75 212 ASN A N 1
ATOM 1819 C CA . ASN A 1 212 ? 0.140 -2.907 13.514 1.00 96.75 212 ASN A CA 1
ATOM 1820 C C . ASN A 1 212 ? -1.111 -2.186 14.030 1.00 96.75 212 ASN A C 1
ATOM 1822 O O . ASN A 1 212 ? -1.486 -2.378 15.184 1.00 96.75 212 ASN A O 1
ATOM 1826 N N . LEU A 1 213 ? -1.798 -1.421 13.174 1.00 97.62 213 LEU A N 1
ATOM 1827 C CA . LEU A 1 213 ? -3.058 -0.777 13.542 1.00 97.62 213 LEU A CA 1
ATOM 1828 C C . LEU A 1 213 ? -4.122 -1.804 13.950 1.00 97.62 213 LEU A C 1
ATOM 1830 O O . LEU A 1 213 ? -4.789 -1.616 14.962 1.00 97.62 213 LEU A O 1
ATOM 1834 N N . ILE A 1 214 ? -4.296 -2.880 13.176 1.00 97.38 214 ILE A N 1
ATOM 1835 C CA . ILE A 1 214 ? -5.303 -3.907 13.477 1.00 97.38 214 ILE A CA 1
ATOM 1836 C C . ILE A 1 214 ? -5.000 -4.631 14.788 1.00 97.38 214 ILE A C 1
ATOM 1838 O O . ILE A 1 214 ? -5.936 -4.904 15.535 1.00 97.38 214 ILE A O 1
ATOM 1842 N N . ILE A 1 215 ? -3.725 -4.893 15.090 1.00 95.75 215 ILE A N 1
ATOM 1843 C CA . ILE A 1 215 ? -3.320 -5.461 16.382 1.00 95.75 215 ILE A CA 1
ATOM 1844 C C . ILE A 1 215 ? -3.695 -4.507 17.522 1.00 95.75 215 ILE A C 1
ATOM 1846 O O . ILE A 1 215 ? -4.339 -4.935 18.471 1.00 95.75 215 ILE A O 1
ATOM 1850 N N . MET A 1 216 ? -3.359 -3.218 17.412 1.00 96.62 216 MET A N 1
ATOM 1851 C CA . MET A 1 216 ? -3.691 -2.227 18.447 1.00 96.62 216 MET A CA 1
ATOM 1852 C C . MET A 1 216 ? -5.205 -2.107 18.665 1.00 96.62 216 MET A C 1
ATOM 1854 O O . MET A 1 216 ? -5.670 -2.069 19.798 1.00 96.62 216 MET A O 1
ATOM 1858 N N . VAL A 1 217 ? -5.992 -2.080 17.584 1.00 96.56 217 VAL A N 1
ATOM 1859 C CA . VAL A 1 217 ? -7.460 -2.029 17.675 1.00 96.56 217 VAL A CA 1
ATOM 1860 C C . VAL A 1 217 ? -8.016 -3.288 18.346 1.00 96.56 217 VAL A C 1
ATOM 1862 O O . VAL A 1 217 ? -8.911 -3.178 19.177 1.00 96.56 217 VAL A O 1
ATOM 1865 N N . ASP A 1 218 ? -7.497 -4.472 18.015 1.00 95.88 218 ASP A N 1
ATOM 1866 C CA . ASP A 1 218 ? -7.920 -5.730 18.643 1.00 95.88 218 ASP A CA 1
ATOM 1867 C C . ASP A 1 218 ? -7.613 -5.764 20.148 1.00 95.88 218 ASP A C 1
ATOM 1869 O O . ASP A 1 218 ? -8.458 -6.184 20.939 1.00 95.88 218 ASP A O 1
ATOM 1873 N N . GLU A 1 219 ? -6.436 -5.279 20.557 1.00 95.44 219 GLU A N 1
ATOM 1874 C CA . GLU A 1 219 ? -6.054 -5.187 21.971 1.00 95.44 219 GLU A CA 1
ATOM 1875 C C . GLU A 1 219 ? -7.029 -4.299 22.761 1.00 95.44 219 GLU A C 1
ATOM 1877 O O . GLU A 1 219 ? -7.484 -4.683 23.841 1.00 95.44 219 GLU A O 1
ATOM 1882 N N . GLU A 1 220 ? -7.429 -3.162 22.195 1.00 97.06 220 GLU A N 1
ATOM 1883 C CA . GLU A 1 220 ? -8.411 -2.265 22.809 1.00 97.06 220 GLU A CA 1
ATOM 1884 C C . GLU A 1 220 ? -9.821 -2.875 22.886 1.00 97.06 220 GLU A C 1
ATOM 1886 O O . GLU A 1 220 ? -10.529 -2.718 23.886 1.00 97.06 220 GLU A O 1
ATOM 1891 N N . VAL A 1 221 ? -10.230 -3.637 21.866 1.00 94.56 221 VAL A N 1
ATOM 1892 C CA . VAL A 1 221 ? -11.497 -4.388 21.885 1.00 94.56 221 VAL A CA 1
ATOM 1893 C C . VAL A 1 221 ? -11.488 -5.441 23.000 1.00 94.56 221 VAL A C 1
ATOM 1895 O O . VAL A 1 221 ? -12.477 -5.580 23.723 1.00 94.56 221 VAL A O 1
ATOM 1898 N N . GLU A 1 222 ? -10.373 -6.149 23.206 1.00 94.19 222 GLU A N 1
ATOM 1899 C CA . GLU A 1 222 ? -10.250 -7.094 24.321 1.00 94.19 222 GLU A CA 1
ATOM 1900 C C . GLU A 1 222 ? -10.358 -6.412 25.689 1.00 94.19 222 GLU A C 1
ATOM 1902 O O . GLU A 1 222 ? -10.950 -6.975 26.615 1.00 94.19 222 GLU A O 1
ATOM 1907 N N . ILE A 1 223 ? -9.753 -5.231 25.846 1.00 95.19 223 ILE A N 1
ATOM 1908 C CA . ILE A 1 223 ? -9.826 -4.451 27.088 1.00 95.19 223 ILE A CA 1
ATOM 1909 C C . ILE A 1 223 ? -11.278 -4.058 27.364 1.00 95.19 223 ILE A C 1
ATOM 1911 O O . ILE A 1 223 ? -11.775 -4.265 28.476 1.00 95.19 223 ILE A O 1
ATOM 1915 N N . TYR A 1 224 ? -11.979 -3.556 26.347 1.00 93.62 224 TYR A N 1
ATOM 1916 C CA . TYR A 1 224 ? -13.395 -3.218 26.443 1.00 93.62 224 TYR A CA 1
ATOM 1917 C C . TYR A 1 224 ? -14.249 -4.419 26.883 1.00 93.62 224 TYR A C 1
ATOM 1919 O O . TYR A 1 224 ? -15.049 -4.309 27.816 1.00 93.62 224 TYR A O 1
ATOM 1927 N N . ASP A 1 225 ? -14.038 -5.589 26.277 1.00 92.56 225 ASP A N 1
ATOM 1928 C CA . ASP A 1 225 ? -14.793 -6.803 26.596 1.00 92.56 225 ASP A CA 1
ATOM 1929 C C . ASP A 1 225 ? -14.550 -7.304 28.024 1.00 92.56 225 ASP A C 1
ATOM 1931 O O . ASP A 1 225 ? -15.499 -7.683 28.718 1.00 92.56 225 ASP A O 1
ATOM 1935 N N . LYS A 1 226 ? -13.300 -7.250 28.500 1.00 92.94 226 LYS A N 1
ATOM 1936 C CA . LYS A 1 226 ? -12.956 -7.594 29.889 1.00 92.94 226 LYS A CA 1
ATOM 1937 C C . LYS A 1 226 ? -13.655 -6.659 30.875 1.00 92.94 226 LYS A C 1
ATOM 1939 O O . LYS A 1 226 ? -14.246 -7.131 31.844 1.00 92.94 226 LYS A O 1
ATOM 1944 N N . ASN A 1 227 ? -13.665 -5.356 30.598 1.00 90.75 227 ASN A N 1
ATOM 1945 C CA . ASN A 1 227 ? -14.302 -4.359 31.462 1.00 90.75 227 ASN A CA 1
ATOM 1946 C C . ASN A 1 227 ? -15.829 -4.503 31.533 1.00 90.75 227 ASN A C 1
ATOM 1948 O O . ASN A 1 227 ? -16.426 -4.178 32.558 1.00 90.75 227 ASN A O 1
ATOM 1952 N N . LEU A 1 228 ? -16.468 -5.000 30.472 1.00 85.94 228 LEU A N 1
ATOM 1953 C CA . LEU A 1 228 ? -17.891 -5.342 30.482 1.00 85.94 228 LEU A CA 1
ATOM 1954 C C . LEU A 1 228 ? -18.194 -6.582 31.321 1.00 85.94 228 LEU A C 1
ATOM 1956 O O . LEU A 1 228 ? -19.183 -6.583 32.037 1.00 85.94 228 LEU A O 1
ATOM 1960 N N . SER A 1 229 ? -17.352 -7.618 31.259 1.00 80.69 229 SER A N 1
ATOM 1961 C CA . SER A 1 229 ? -17.569 -8.868 32.010 1.00 80.69 229 SER A CA 1
ATOM 1962 C C . SER A 1 229 ? -17.470 -8.722 33.535 1.00 80.69 229 SER A C 1
ATOM 1964 O O . SER A 1 229 ? -17.871 -9.621 34.269 1.00 80.69 229 SER A O 1
ATOM 1966 N N . LEU A 1 230 ? -16.922 -7.598 34.003 1.00 72.94 230 LEU A N 1
ATOM 1967 C CA . LEU A 1 230 ? -16.779 -7.257 35.419 1.00 72.94 230 LEU A CA 1
ATOM 1968 C C . LEU A 1 230 ? -17.945 -6.408 35.961 1.00 72.94 230 LEU A C 1
ATOM 1970 O O . LEU A 1 230 ? -17.955 -6.117 37.158 1.00 72.94 230 LEU A O 1
ATOM 1974 N N . LYS A 1 231 ? -18.881 -5.982 35.103 1.00 65.19 231 LYS A N 1
ATOM 1975 C CA . LYS A 1 231 ? -20.083 -5.216 35.469 1.00 65.19 231 LYS A CA 1
ATOM 1976 C C . LYS A 1 231 ? -21.309 -6.117 35.510 1.00 65.19 231 LYS A C 1
ATOM 1978 O O . LYS A 1 231 ? -22.144 -5.877 36.408 1.00 65.19 231 LYS A O 1
#